Protein AF-0000000068148950 (afdb_homodimer)

Structure (mmCIF, N/CA/C/O backbone):
data_AF-0000000068148950-model_v1
#
loop_
_entity.id
_entity.type
_entity.pdbx_description
1 polymer 'ABM domain-containing protein'
#
loop_
_atom_site.group_PDB
_atom_site.id
_atom_site.type_symbol
_atom_site.label_atom_id
_atom_site.label_alt_id
_atom_site.label_comp_id
_atom_site.label_asym_id
_atom_site.label_entity_id
_atom_site.label_seq_id
_atom_site.pdbx_PDB_ins_code
_atom_site.Cartn_x
_atom_site.Cartn_y
_atom_site.Cartn_z
_atom_site.occupancy
_atom_site.B_iso_or_equiv
_atom_site.auth_seq_id
_atom_site.auth_comp_id
_atom_site.auth_asym_id
_atom_site.auth_atom_id
_atom_site.pdbx_PDB_model_num
ATOM 1 N N . MET A 1 1 ? 9.992 -0.144 14.289 1 95.62 1 MET A N 1
ATOM 2 C CA . MET A 1 1 ? 9.383 0.237 13.023 1 95.62 1 MET A CA 1
ATOM 3 C C . MET A 1 1 ? 7.879 -0.009 13.039 1 95.62 1 MET A C 1
ATOM 5 O O . MET A 1 1 ? 7.422 -1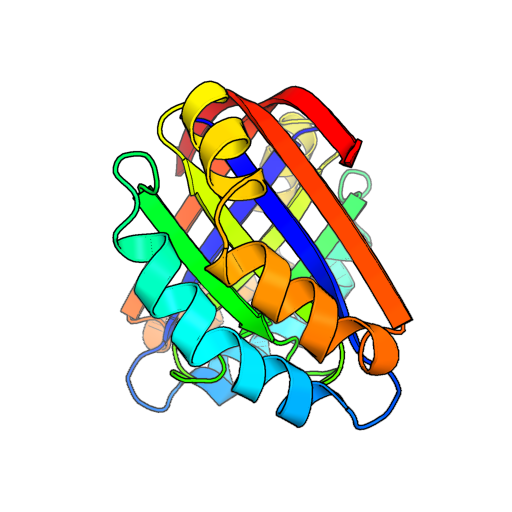.033 13.547 1 95.62 1 MET A O 1
ATOM 9 N N . VAL A 1 2 ? 7.141 0.91 12.656 1 98.62 2 VAL A N 1
ATOM 10 C CA . VAL A 1 2 ? 5.684 0.863 12.602 1 98.62 2 VAL A CA 1
ATOM 11 C C . VAL A 1 2 ? 5.211 1.242 11.195 1 98.62 2 VAL A C 1
ATOM 13 O O . VAL A 1 2 ? 5.816 2.09 10.539 1 98.62 2 VAL A O 1
ATOM 16 N N . TYR A 1 3 ? 4.191 0.604 10.75 1 98.88 3 TYR A N 1
ATOM 17 C CA . TYR A 1 3 ? 3.635 0.909 9.438 1 98.88 3 TYR A CA 1
ATOM 18 C C . TYR A 1 3 ? 2.32 1.667 9.57 1 98.88 3 TYR A C 1
ATOM 20 O O . TYR A 1 3 ? 1.565 1.456 10.523 1 98.88 3 TYR A O 1
ATOM 28 N N . ILE A 1 4 ? 2.061 2.535 8.633 1 98.94 4 ILE A N 1
ATOM 29 C CA . ILE A 1 4 ? 0.716 3.053 8.398 1 98.94 4 ILE A CA 1
ATOM 30 C C . ILE A 1 4 ? 0.247 2.67 7 1 98.94 4 ILE A C 1
ATOM 32 O O . ILE A 1 4 ? 0.979 2.846 6.023 1 98.94 4 ILE A O 1
ATOM 36 N N . ILE A 1 5 ? -0.84 2.125 6.934 1 98.94 5 ILE A N 1
ATOM 37 C CA . ILE A 1 5 ? -1.601 2.008 5.695 1 98.94 5 ILE A CA 1
ATOM 38 C C . ILE A 1 5 ? -2.85 2.883 5.773 1 98.94 5 ILE A C 1
ATOM 40 O O . ILE A 1 5 ? -3.748 2.625 6.578 1 98.94 5 ILE A O 1
ATOM 44 N N . ALA A 1 6 ? -2.92 3.934 4.98 1 98.88 6 ALA A N 1
ATOM 45 C CA . ALA A 1 6 ? -4.047 4.863 4.965 1 98.88 6 ALA A CA 1
ATOM 46 C C . ALA A 1 6 ? -4.797 4.797 3.637 1 98.88 6 ALA A C 1
ATOM 48 O O . ALA A 1 6 ? -4.25 5.16 2.592 1 98.88 6 ALA A O 1
ATOM 49 N N . TYR A 1 7 ? -5.945 4.309 3.729 1 98.81 7 TYR A N 1
ATOM 50 C CA . TYR A 1 7 ? -6.82 4.23 2.566 1 98.81 7 TYR A CA 1
ATOM 51 C C . TYR A 1 7 ? -7.652 5.5 2.422 1 98.81 7 TYR A C 1
ATOM 53 O O . TYR A 1 7 ? -8.305 5.934 3.373 1 98.81 7 TYR A O 1
ATOM 61 N N . LEU A 1 8 ? -7.594 6.062 1.227 1 98.81 8 LEU A N 1
ATOM 62 C CA . LEU A 1 8 ? -8.391 7.246 0.912 1 98.81 8 LEU A CA 1
ATOM 63 C C . LEU A 1 8 ? -9.297 6.984 -0.287 1 98.81 8 LEU A C 1
ATOM 65 O O . LEU A 1 8 ? -8.852 6.434 -1.297 1 98.81 8 LEU A O 1
ATOM 69 N N . THR A 1 9 ? -10.539 7.32 -0.137 1 98.88 9 THR A N 1
ATOM 70 C CA . THR A 1 9 ? -11.469 7.336 -1.265 1 98.88 9 THR A CA 1
ATOM 71 C C . THR A 1 9 ? -11.945 8.758 -1.55 1 98.88 9 THR A C 1
ATOM 73 O O . THR A 1 9 ? -12.57 9.391 -0.696 1 98.88 9 THR A O 1
ATOM 76 N N . ALA A 1 10 ? -11.602 9.234 -2.715 1 98.88 10 ALA A N 1
ATOM 77 C CA . ALA A 1 10 ? -12.094 10.539 -3.15 1 98.88 10 ALA A CA 1
ATOM 78 C C . ALA A 1 10 ? -13.539 10.453 -3.625 1 98.88 10 ALA A C 1
ATOM 80 O O . ALA A 1 10 ? -14.008 9.375 -4.008 1 98.88 10 ALA A O 1
ATOM 81 N N . HIS 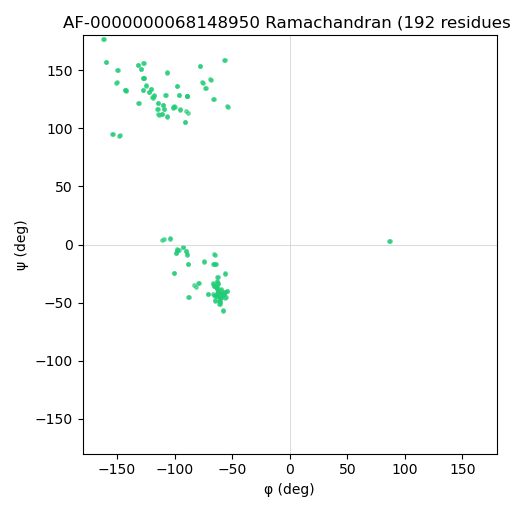A 1 11 ? -14.227 11.562 -3.518 1 98.88 11 HIS A N 1
ATOM 82 C CA . HIS A 1 11 ? -15.492 11.648 -4.234 1 98.88 11 HIS A CA 1
ATOM 83 C C . HIS A 1 11 ? -15.297 11.383 -5.727 1 98.88 11 HIS A C 1
ATOM 85 O O . HIS A 1 11 ? -14.195 11.547 -6.25 1 98.88 11 HIS A O 1
ATOM 91 N N . ALA A 1 12 ? -16.391 11.008 -6.328 1 98.5 12 ALA A N 1
ATOM 92 C CA . ALA A 1 12 ? -16.344 10.648 -7.742 1 98.5 12 ALA A CA 1
ATOM 93 C C . ALA A 1 12 ? -15.711 11.766 -8.57 1 98.5 12 ALA A C 1
ATOM 95 O O . ALA A 1 12 ? -16.156 12.914 -8.508 1 98.5 12 ALA A O 1
ATOM 96 N N . GLY A 1 13 ? -14.594 11.422 -9.203 1 98.44 13 GLY A N 1
ATOM 97 C CA . GLY A 1 13 ? -13.961 12.359 -10.125 1 98.44 13 GLY A CA 1
ATOM 98 C C . GLY A 1 13 ? -13 13.305 -9.438 1 98.44 13 GLY A C 1
ATOM 99 O O . GLY A 1 13 ? -12.391 14.156 -10.086 1 98.44 13 GLY A O 1
ATOM 100 N N . LYS A 1 14 ? -12.805 13.141 -8.133 1 98.69 14 LYS A N 1
ATOM 101 C CA . LYS A 1 14 ? -12 14.109 -7.387 1 98.69 14 LYS A CA 1
ATOM 102 C C . LYS A 1 14 ? -10.617 13.547 -7.082 1 98.69 14 LYS A C 1
ATOM 104 O O . LYS A 1 14 ? -9.82 14.188 -6.387 1 98.69 14 LYS A O 1
ATOM 109 N N . GLY A 1 15 ? -10.297 12.406 -7.594 1 98.56 15 GLY A N 1
ATOM 110 C CA . GLY A 1 15 ? -9.023 11.758 -7.32 1 98.56 15 GLY A CA 1
ATOM 111 C C . GLY A 1 15 ? -7.824 12.617 -7.664 1 98.56 15 GLY A C 1
ATOM 112 O O . GLY A 1 15 ? -6.879 12.719 -6.883 1 98.56 15 GLY A O 1
ATOM 113 N N . ASP A 1 16 ? -7.855 13.242 -8.844 1 98.56 16 ASP A N 1
ATOM 114 C CA . ASP A 1 16 ? -6.742 14.078 -9.297 1 98.56 16 ASP A CA 1
ATOM 115 C C . ASP A 1 16 ? -6.504 15.242 -8.336 1 98.56 16 ASP A C 1
ATOM 117 O O . ASP A 1 16 ? -5.359 15.594 -8.055 1 98.56 16 ASP A O 1
ATOM 121 N N . GLU A 1 17 ? -7.535 15.844 -7.906 1 98.62 17 GLU A N 1
ATOM 122 C CA . GLU A 1 17 ? -7.406 16.953 -6.977 1 98.62 17 GLU A CA 1
ATOM 123 C C . GLU A 1 17 ? -6.773 16.516 -5.66 1 98.62 17 GLU A C 1
ATOM 125 O O . GLU A 1 17 ? -5.949 17.219 -5.09 1 98.62 17 GLU A O 1
ATOM 130 N N . VAL A 1 18 ? -7.195 15.328 -5.172 1 98.81 18 VAL A N 1
ATOM 131 C CA . VAL A 1 18 ? -6.602 14.805 -3.943 1 98.81 18 VAL A CA 1
ATOM 132 C C . VAL A 1 18 ? -5.105 14.586 -4.145 1 98.81 18 VAL A C 1
ATOM 134 O O . VAL A 1 18 ? -4.289 15.039 -3.338 1 98.81 18 VAL A O 1
ATOM 137 N N . VAL A 1 19 ? -4.758 13.93 -5.246 1 98.69 19 VAL A N 1
ATOM 138 C CA . VAL A 1 19 ? -3.359 13.633 -5.531 1 98.69 19 VAL A CA 1
ATOM 139 C C . VAL A 1 19 ? -2.547 14.93 -5.551 1 98.69 19 VAL A C 1
ATOM 141 O O . VAL A 1 19 ? -1.45 14.984 -4.992 1 98.69 19 VAL A O 1
ATOM 144 N N . ALA A 1 20 ? -3.094 15.953 -6.129 1 98.38 20 ALA A N 1
ATOM 145 C CA . ALA A 1 20 ? -2.389 17.234 -6.234 1 98.38 20 ALA A CA 1
ATOM 146 C C . ALA A 1 20 ? -2.098 17.812 -4.855 1 98.38 20 ALA A C 1
ATOM 148 O O . ALA A 1 20 ? -1.061 18.438 -4.648 1 98.38 20 ALA A O 1
ATOM 149 N N . LEU A 1 21 ? -2.963 17.562 -3.949 1 98.5 21 LEU A N 1
ATOM 150 C CA . LEU A 1 21 ? -2.832 18.109 -2.602 1 98.5 21 LEU A CA 1
ATOM 151 C C . LEU A 1 21 ? -1.749 17.375 -1.822 1 98.5 21 LEU A C 1
ATOM 153 O O . LEU A 1 21 ? -1.295 17.844 -0.78 1 98.5 21 LEU A O 1
ATOM 157 N N . THR A 1 22 ? -1.295 16.203 -2.291 1 98.5 22 THR A N 1
ATOM 158 C CA . THR A 1 22 ? -0.418 15.375 -1.475 1 98.5 22 THR A CA 1
ATOM 159 C C . THR A 1 22 ? 1.044 15.75 -1.695 1 98.5 22 THR A C 1
ATOM 161 O O . THR A 1 22 ? 1.912 15.383 -0.9 1 98.5 22 THR A O 1
ATOM 164 N N . THR A 1 23 ? 1.332 16.484 -2.789 1 97.38 23 THR A N 1
ATOM 165 C CA . THR A 1 23 ? 2.717 16.797 -3.125 1 97.38 23 THR A CA 1
ATOM 166 C C . THR A 1 23 ? 3.398 17.531 -1.979 1 97.38 23 THR A C 1
ATOM 168 O O . THR A 1 23 ? 4.402 17.062 -1.44 1 97.38 23 THR A O 1
ATOM 171 N N . PRO A 1 24 ? 2.852 18.734 -1.494 1 98 24 PRO A N 1
ATOM 172 C CA . PRO A 1 24 ? 3.498 19.406 -0.367 1 98 24 PRO A CA 1
ATOM 173 C C . PRO A 1 24 ? 3.477 18.578 0.913 1 98 24 PRO A C 1
ATOM 175 O O . PRO A 1 24 ? 4.395 18.672 1.73 1 98 24 PRO A O 1
ATOM 178 N N . LEU A 1 25 ? 2.455 17.75 1.128 1 98.75 25 LEU A N 1
ATOM 179 C CA . LEU A 1 25 ? 2.359 16.875 2.281 1 98.75 25 LEU A CA 1
ATOM 180 C C . LEU A 1 25 ? 3.518 15.883 2.305 1 98.75 25 LEU A C 1
ATOM 182 O O . LEU A 1 25 ? 4.203 15.742 3.32 1 98.75 25 LEU A O 1
ATOM 186 N N . ILE A 1 26 ? 3.699 15.203 1.149 1 98.75 26 ILE A N 1
ATOM 187 C CA . ILE A 1 26 ? 4.723 14.172 1.043 1 98.75 26 ILE A CA 1
ATOM 188 C C . ILE A 1 26 ? 6.102 14.789 1.256 1 98.75 26 ILE A C 1
ATOM 190 O O . ILE A 1 26 ? 6.914 14.258 2.02 1 98.75 26 ILE A O 1
ATOM 194 N N . GLU A 1 27 ? 6.348 15.945 0.626 1 98.44 27 GLU A N 1
ATOM 195 C CA . GLU A 1 27 ? 7.633 16.625 0.75 1 98.44 27 GLU A CA 1
ATOM 196 C C . GLU A 1 27 ? 7.922 17 2.201 1 98.44 27 GLU A C 1
ATOM 198 O O . GLU A 1 27 ? 9.031 16.781 2.695 1 98.44 27 GLU A O 1
ATOM 203 N N . ALA A 1 28 ? 6.988 17.531 2.885 1 98.81 28 ALA A N 1
ATOM 204 C CA . ALA A 1 28 ? 7.164 17.969 4.27 1 98.81 28 ALA A CA 1
ATOM 205 C C . ALA A 1 28 ? 7.289 16.766 5.199 1 98.81 28 ALA A C 1
ATOM 207 O O . ALA A 1 28 ? 8.109 16.75 6.117 1 98.81 28 ALA A O 1
ATOM 208 N N . THR A 1 29 ? 6.434 15.703 4.996 1 98.88 29 THR A N 1
ATOM 209 C CA . THR A 1 29 ? 6.406 14.523 5.859 1 98.88 29 THR A CA 1
ATOM 210 C C . THR A 1 29 ? 7.738 13.781 5.801 1 98.88 29 THR A C 1
ATOM 212 O O . THR A 1 29 ? 8.234 13.305 6.824 1 98.88 29 THR A O 1
ATOM 215 N N . LEU A 1 30 ? 8.344 13.719 4.645 1 98.62 30 LEU A N 1
ATOM 216 C CA . LEU A 1 30 ? 9.609 13 4.465 1 98.62 30 LEU A CA 1
ATOM 217 C C . LEU A 1 30 ? 10.734 13.68 5.238 1 98.62 30 LEU A C 1
ATOM 219 O O . LEU A 1 30 ? 11.789 13.086 5.457 1 98.62 30 LEU A O 1
ATOM 223 N N . LYS A 1 31 ? 10.516 14.93 5.641 1 98.56 31 LYS A N 1
ATOM 224 C CA . LYS A 1 31 ? 11.516 15.672 6.402 1 98.56 31 LYS A CA 1
ATOM 225 C C . LYS A 1 31 ? 11.336 15.461 7.902 1 98.56 31 LYS A C 1
ATOM 227 O O . LYS A 1 31 ? 12.172 15.891 8.703 1 98.56 31 LYS A O 1
ATOM 232 N N . GLU A 1 32 ? 10.305 14.789 8.266 1 98.62 32 GLU A N 1
ATOM 233 C CA . GLU A 1 32 ? 10.062 14.516 9.68 1 98.62 32 GLU A CA 1
ATOM 234 C C . GLU A 1 32 ? 11.039 13.469 10.219 1 98.62 32 GLU A C 1
ATOM 236 O O . GLU A 1 32 ? 11.32 12.477 9.547 1 98.62 32 GLU A O 1
ATOM 241 N N . ALA A 1 33 ? 11.68 13.594 11.375 1 95.25 33 ALA A N 1
ATOM 242 C CA . ALA A 1 33 ? 12.75 12.789 11.945 1 95.25 33 ALA A CA 1
ATOM 243 C C . ALA A 1 33 ? 12.344 11.32 12.039 1 95.25 33 ALA A C 1
ATOM 245 O O . ALA A 1 33 ? 13.164 10.43 11.82 1 95.25 33 ALA A O 1
ATOM 246 N N . GLY A 1 34 ? 11.102 10.945 12.125 1 98.12 34 GLY A N 1
ATOM 247 C CA . GLY A 1 34 ? 10.672 9.57 12.336 1 98.12 34 GLY A CA 1
ATOM 248 C C . GLY A 1 34 ? 10.023 8.953 11.109 1 98.12 34 GLY A C 1
ATOM 249 O O . GLY A 1 34 ? 9.656 7.781 11.125 1 98.12 34 GLY A O 1
ATOM 250 N N . CYS A 1 35 ? 10.031 9.68 10.031 1 98.81 35 CYS A N 1
ATOM 251 C CA . CYS A 1 35 ? 9.453 9.148 8.805 1 98.81 35 CYS A CA 1
ATOM 252 C C . CYS A 1 35 ? 10.5 8.398 7.988 1 98.81 35 CYS A C 1
ATOM 254 O O . CYS A 1 35 ? 11.477 8.992 7.527 1 98.81 35 CYS A O 1
ATOM 256 N N . VAL A 1 36 ? 10.359 7.148 7.828 1 98.62 36 VAL A N 1
ATOM 257 C CA . VAL A 1 36 ? 11.281 6.32 7.059 1 98.62 36 VAL A CA 1
ATOM 258 C C . VAL A 1 36 ? 10.859 6.297 5.59 1 98.62 36 VAL A C 1
ATOM 260 O O . VAL A 1 36 ? 11.695 6.41 4.695 1 98.62 36 VAL A O 1
ATOM 263 N N . SER A 1 37 ? 9.594 6.117 5.324 1 98.62 37 SER A N 1
ATOM 264 C CA . SER A 1 37 ? 9.016 6.172 3.986 1 98.62 37 SER A CA 1
ATOM 265 C C . SER A 1 37 ? 7.57 6.664 4.031 1 98.62 37 SER A C 1
ATOM 267 O O . SER A 1 37 ? 6.875 6.465 5.027 1 98.62 37 SER A O 1
ATOM 269 N N . TYR A 1 38 ? 7.145 7.305 3.012 1 98.88 38 TYR A N 1
ATOM 270 C CA . TYR A 1 38 ? 5.836 7.938 2.863 1 98.88 38 TYR A CA 1
ATOM 271 C C . TYR A 1 38 ? 5.434 8.023 1.396 1 98.88 38 TYR A C 1
ATOM 273 O O . TYR A 1 38 ? 5.797 8.977 0.701 1 98.88 38 TYR A O 1
ATOM 281 N N . GLU A 1 39 ? 4.66 7.043 0.953 1 98.62 39 GLU A N 1
ATOM 282 C CA . GLU A 1 39 ? 4.418 6.918 -0.48 1 98.62 39 GLU A CA 1
ATOM 283 C C . GLU A 1 39 ? 2.924 6.844 -0.781 1 98.62 39 GLU A C 1
ATOM 285 O O . GLU A 1 39 ? 2.182 6.137 -0.097 1 98.62 39 GLU A O 1
ATOM 290 N N . LEU A 1 40 ? 2.518 7.629 -1.767 1 98.88 40 LEU A N 1
ATOM 291 C CA . LEU A 1 40 ? 1.144 7.594 -2.254 1 98.88 40 LEU A CA 1
ATOM 292 C C . LEU A 1 40 ? 1.031 6.723 -3.5 1 98.88 40 LEU A C 1
ATOM 294 O O . LEU A 1 40 ? 1.877 6.797 -4.395 1 98.88 40 LEU A O 1
ATOM 298 N N . TYR A 1 41 ? -0.02 5.902 -3.521 1 98.88 41 TYR A N 1
ATOM 299 C CA . TYR A 1 41 ? -0.361 5.098 -4.688 1 98.88 41 TYR A CA 1
ATOM 300 C C . TYR A 1 41 ? -1.841 5.23 -5.027 1 98.88 41 TYR A C 1
ATOM 302 O O . TYR A 1 41 ? -2.646 5.621 -4.18 1 98.88 41 TYR A O 1
ATOM 310 N N . ARG A 1 42 ? -2.109 5.004 -6.309 1 98.81 42 ARG A N 1
ATOM 311 C CA . ARG A 1 42 ? -3.463 5.105 -6.844 1 98.81 42 ARG A CA 1
ATOM 312 C C . ARG A 1 42 ? -3.875 3.812 -7.539 1 98.81 42 ARG A C 1
ATOM 314 O O . ARG A 1 42 ? -3.082 3.213 -8.266 1 98.81 42 ARG A O 1
ATOM 321 N N . LYS A 1 43 ? -5.164 3.381 -7.266 1 98.62 43 LYS A N 1
ATOM 322 C CA . LYS A 1 43 ? -5.668 2.174 -7.914 1 98.62 43 LYS A CA 1
ATOM 323 C C . LYS A 1 43 ? -5.824 2.381 -9.414 1 98.62 43 LYS A C 1
ATOM 325 O O . LYS A 1 43 ? -6.484 3.324 -9.852 1 98.62 43 LYS A O 1
ATOM 330 N N . PRO A 1 44 ? -5.211 1.526 -10.242 1 97.44 44 PRO A N 1
ATOM 331 C CA . PRO A 1 44 ? -5.266 1.744 -11.688 1 97.44 44 PRO A CA 1
ATOM 332 C C . PRO A 1 44 ? -6.688 1.668 -12.242 1 97.44 44 PRO A C 1
ATOM 334 O O . PRO A 1 44 ? -7.016 2.369 -13.203 1 97.44 44 PRO A O 1
ATOM 337 N N . THR A 1 45 ? -7.527 0.916 -11.594 1 96.06 45 THR A N 1
ATOM 338 C CA . THR A 1 45 ? -8.859 0.671 -12.133 1 96.06 45 THR A CA 1
ATOM 339 C C . THR A 1 45 ? -9.883 1.609 -11.492 1 96.06 45 THR A C 1
ATOM 341 O O . THR A 1 45 ? -11.062 1.592 -11.859 1 96.06 45 THR A O 1
ATOM 344 N N . ASP A 1 46 ? -9.492 2.361 -10.562 1 97.94 46 ASP A N 1
ATOM 345 C CA . ASP A 1 46 ? -10.352 3.311 -9.852 1 97.94 46 ASP A CA 1
ATOM 346 C C . ASP A 1 46 ? -9.555 4.539 -9.414 1 97.94 46 ASP A C 1
ATOM 348 O O . ASP A 1 46 ? -9.008 4.566 -8.305 1 97.94 46 ASP A O 1
ATOM 352 N N . PRO A 1 47 ? -9.555 5.551 -10.195 1 96.88 47 PRO A N 1
ATOM 353 C CA . PRO A 1 47 ? -8.688 6.707 -9.953 1 96.88 47 PRO A CA 1
ATOM 354 C C . PRO A 1 47 ? -9.047 7.453 -8.672 1 96.88 47 PRO A C 1
ATOM 356 O O . PRO A 1 47 ? -8.305 8.336 -8.242 1 96.88 47 PRO A O 1
ATOM 359 N N . ASP A 1 48 ? -10.188 7.105 -8.047 1 98.75 48 ASP A N 1
ATOM 360 C CA . ASP A 1 48 ? -10.602 7.801 -6.832 1 98.75 48 ASP A CA 1
ATOM 361 C C . ASP A 1 48 ? -10.172 7.031 -5.582 1 98.75 48 ASP A C 1
ATOM 363 O O . ASP A 1 48 ? -10.383 7.492 -4.461 1 98.75 48 ASP A O 1
ATOM 367 N N . ALA A 1 49 ? -9.609 5.855 -5.742 1 98.88 49 ALA A N 1
ATOM 368 C CA . ALA A 1 49 ? -9.102 5.035 -4.641 1 98.88 49 ALA A CA 1
ATOM 369 C C . ALA A 1 49 ? -7.586 5.176 -4.508 1 98.88 49 ALA A C 1
ATOM 371 O O . ALA A 1 49 ? -6.844 4.883 -5.449 1 98.88 49 ALA A O 1
ATOM 372 N N . LEU A 1 50 ? -7.141 5.672 -3.344 1 98.94 50 LEU A N 1
ATOM 373 C CA . LEU A 1 50 ? -5.742 5.969 -3.053 1 98.94 50 LEU A CA 1
ATOM 374 C C . LEU A 1 50 ? -5.297 5.277 -1.768 1 98.94 50 LEU A C 1
ATOM 376 O O . LEU A 1 50 ? -6.125 4.941 -0.919 1 98.94 50 LEU A O 1
ATOM 380 N N . VAL A 1 51 ? -4.008 5.055 -1.647 1 98.94 51 VAL A N 1
ATOM 381 C CA . VAL A 1 51 ? -3.469 4.523 -0.4 1 98.94 51 VAL A CA 1
ATOM 382 C C . VAL A 1 51 ? -2.107 5.152 -0.112 1 98.94 51 VAL A C 1
ATOM 384 O O . VAL A 1 51 ? -1.299 5.344 -1.023 1 98.94 51 VAL A O 1
ATOM 387 N N . PHE A 1 52 ? -1.923 5.59 1.074 1 98.94 52 PHE A N 1
ATOM 388 C CA . PHE A 1 52 ? -0.581 5.84 1.585 1 98.94 52 PHE A CA 1
ATOM 389 C C . PHE A 1 52 ? -0.008 4.594 2.244 1 98.94 52 PHE A C 1
ATOM 391 O O . PHE A 1 52 ? -0.677 3.951 3.057 1 98.94 52 PHE A O 1
ATOM 398 N N . VAL A 1 53 ? 1.163 4.227 1.838 1 98.94 53 VAL A N 1
ATOM 399 C CA . VAL A 1 53 ? 1.973 3.232 2.531 1 98.94 53 VAL A CA 1
ATOM 400 C C . VAL A 1 53 ? 3.164 3.91 3.201 1 98.94 53 VAL A C 1
ATOM 402 O O . VAL A 1 53 ? 4.004 4.512 2.529 1 98.94 53 VAL A O 1
ATOM 405 N N . GLU A 1 54 ? 3.152 3.809 4.52 1 98.88 54 GLU A N 1
ATOM 406 C CA . GLU A 1 54 ? 4.133 4.57 5.289 1 98.88 54 GLU A CA 1
ATOM 407 C C . GLU A 1 54 ? 4.902 3.668 6.25 1 98.88 54 GLU A C 1
ATOM 409 O O . GLU A 1 54 ? 4.34 2.727 6.812 1 98.88 54 GLU A O 1
ATOM 414 N N . THR A 1 55 ? 6.141 3.949 6.406 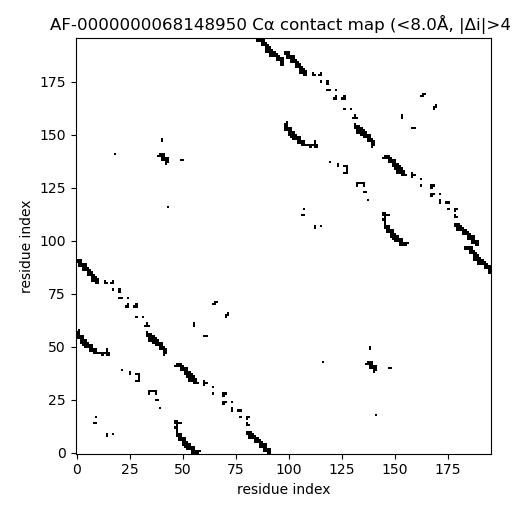1 98.81 55 THR A N 1
ATOM 415 C CA . THR A 1 55 ? 6.969 3.332 7.438 1 98.81 55 THR A CA 1
ATOM 416 C C . THR A 1 55 ? 7.539 4.391 8.375 1 98.81 55 THR A C 1
ATOM 418 O O . THR A 1 55 ? 8.016 5.434 7.93 1 98.81 55 THR A O 1
ATOM 421 N N . TRP A 1 56 ? 7.434 4.086 9.672 1 98.81 56 TRP A N 1
ATOM 422 C CA . TRP A 1 56 ? 7.824 5.02 10.727 1 98.81 56 TRP A CA 1
ATOM 423 C C . TRP A 1 56 ? 8.758 4.348 11.727 1 98.81 56 TRP A C 1
ATOM 425 O O . TRP A 1 56 ? 8.648 3.143 11.977 1 98.81 56 TRP A O 1
ATOM 435 N N . LYS A 1 57 ? 9.578 5.188 12.289 1 98.56 57 LYS A N 1
ATOM 436 C CA . LYS A 1 57 ? 10.555 4.695 13.258 1 98.56 57 LYS A CA 1
ATOM 437 C C . LYS A 1 57 ? 9.867 4.051 14.453 1 98.56 57 LYS A C 1
ATOM 439 O O . LYS A 1 57 ? 10.32 3.027 14.969 1 98.56 57 LYS A O 1
ATOM 444 N N . ASP A 1 58 ? 8.883 4.703 14.984 1 98.06 58 ASP A N 1
ATOM 445 C CA . ASP A 1 58 ? 8.125 4.203 16.125 1 98.06 58 ASP A CA 1
ATOM 446 C C . ASP A 1 58 ? 6.789 4.93 16.266 1 98.06 58 ASP A C 1
ATOM 448 O O . ASP A 1 58 ? 6.469 5.809 15.469 1 98.06 58 ASP A O 1
ATOM 452 N N . ARG A 1 59 ? 5.988 4.52 17.219 1 97.56 59 ARG A N 1
ATOM 453 C CA . ARG A 1 59 ? 4.656 5.082 17.422 1 97.56 59 ARG A CA 1
ATOM 454 C C . ARG A 1 59 ? 4.742 6.555 17.812 1 97.56 59 ARG A C 1
ATOM 456 O O . ARG A 1 59 ? 3.877 7.352 17.438 1 97.56 59 ARG A O 1
ATOM 463 N N . ALA A 1 60 ? 5.75 6.922 18.594 1 98.44 60 ALA A N 1
ATOM 464 C CA . ALA A 1 60 ? 5.922 8.32 18.984 1 98.44 60 ALA A CA 1
ATOM 465 C C . ALA A 1 60 ? 6.102 9.211 17.766 1 98.44 60 ALA A C 1
ATOM 467 O O . ALA A 1 60 ? 5.586 10.336 17.719 1 98.44 60 ALA A O 1
ATOM 468 N N . ALA A 1 61 ? 6.816 8.75 16.766 1 98.62 61 ALA A N 1
ATOM 469 C CA . ALA A 1 61 ? 6.996 9.492 15.523 1 98.62 61 ALA A CA 1
ATOM 470 C C . ALA A 1 61 ? 5.664 9.711 14.812 1 98.62 61 ALA A C 1
ATOM 472 O O . ALA A 1 61 ? 5.422 10.773 14.234 1 98.62 61 ALA A O 1
ATOM 473 N N . ILE A 1 62 ? 4.828 8.719 14.82 1 98.56 62 ILE A N 1
ATOM 474 C CA . ILE A 1 62 ? 3.508 8.82 14.211 1 98.56 62 ILE A CA 1
ATOM 475 C C . ILE A 1 62 ? 2.67 9.859 14.953 1 98.56 62 ILE A C 1
ATOM 477 O O . ILE A 1 62 ? 1.994 10.68 14.328 1 98.56 62 ILE A O 1
ATOM 481 N N . ASP A 1 63 ? 2.73 9.789 16.312 1 98.25 63 ASP A N 1
ATOM 482 C CA . ASP A 1 63 ? 2.004 10.781 17.094 1 98.25 63 ASP A CA 1
ATOM 483 C C . ASP A 1 63 ? 2.463 12.195 16.75 1 98.25 63 ASP A C 1
ATOM 485 O O . ASP A 1 63 ? 1.641 13.109 16.609 1 98.25 63 ASP A O 1
ATOM 489 N N . ALA A 1 64 ? 3.734 12.406 16.609 1 98.56 64 ALA A N 1
ATOM 490 C CA . ALA A 1 64 ? 4.277 13.703 16.203 1 98.56 64 ALA A CA 1
ATOM 491 C C . ALA A 1 64 ? 3.777 14.094 14.812 1 98.56 64 ALA A C 1
ATOM 493 O O . ALA A 1 64 ? 3.416 15.25 14.578 1 98.56 64 ALA A O 1
ATOM 494 N N . HIS A 1 65 ? 3.75 13.125 13.875 1 98.69 65 HIS A N 1
ATOM 495 C CA . HIS A 1 65 ? 3.262 13.352 12.523 1 98.69 65 HIS A CA 1
ATOM 496 C C . HIS A 1 65 ? 1.819 13.852 12.531 1 98.69 65 HIS A C 1
ATOM 498 O O . HIS A 1 65 ? 1.476 14.789 11.805 1 98.69 65 HIS A O 1
ATOM 504 N N . PHE A 1 66 ? 0.985 13.234 13.375 1 98.19 66 PHE A N 1
ATOM 505 C CA . PHE A 1 66 ? -0.432 13.578 13.438 1 98.19 66 PHE A CA 1
ATOM 506 C C . PHE A 1 66 ? -0.625 15.008 13.914 1 98.19 66 PHE A C 1
ATOM 508 O O . PHE A 1 66 ? -1.679 15.609 13.695 1 98.19 66 PHE A O 1
ATOM 515 N N . ALA A 1 67 ? 0.415 15.578 14.516 1 98.12 67 ALA A N 1
ATOM 516 C CA . ALA A 1 67 ? 0.318 16.922 15.062 1 98.12 67 ALA A CA 1
ATOM 517 C C . ALA A 1 67 ? 0.908 17.953 14.102 1 98.12 67 ALA A C 1
ATOM 519 O O . ALA A 1 67 ? 0.793 19.156 14.328 1 98.12 67 ALA A O 1
ATOM 520 N N . GLU A 1 68 ? 1.512 17.547 13.078 1 98.62 68 GLU A N 1
ATOM 521 C CA . GLU A 1 68 ? 2.236 18.438 12.18 1 98.62 68 GLU A CA 1
ATOM 522 C C . GLU A 1 68 ? 1.277 19.359 11.414 1 98.62 68 GLU A C 1
ATOM 524 O O . GLU A 1 68 ? 0.216 18.906 10.969 1 98.62 68 GLU A O 1
ATOM 529 N N . PRO A 1 69 ? 1.609 20.641 11.172 1 98.5 69 PRO A N 1
ATOM 530 C CA . PRO A 1 69 ? 0.752 21.578 10.453 1 98.5 69 PRO A CA 1
ATOM 531 C C . PRO A 1 69 ? 0.496 21.156 9.008 1 98.5 69 PRO A C 1
ATOM 533 O O . PRO A 1 69 ? -0.586 21.406 8.469 1 98.5 69 PRO A O 1
ATOM 536 N N . HIS A 1 70 ? 1.448 20.594 8.359 1 98.69 70 HIS A N 1
ATOM 537 C CA . HIS A 1 70 ? 1.256 20.203 6.969 1 98.69 70 HIS A CA 1
ATOM 538 C C . HIS A 1 70 ? 0.211 19.094 6.844 1 98.69 70 HIS A C 1
ATOM 540 O O . HIS A 1 70 ? -0.535 19.047 5.863 1 98.69 70 HIS A O 1
ATOM 546 N N . LEU A 1 71 ? 0.163 18.141 7.836 1 98.69 71 LEU A N 1
ATOM 547 C CA . LEU A 1 71 ? -0.889 17.125 7.816 1 98.69 71 LEU A CA 1
ATOM 548 C C . LEU A 1 71 ? -2.258 17.766 8.039 1 98.69 71 LEU A C 1
ATOM 550 O O . LEU A 1 71 ? -3.219 17.438 7.336 1 98.69 71 LEU A O 1
ATOM 554 N N . LYS A 1 72 ? -2.338 18.672 8.969 1 98.25 72 LYS A N 1
ATOM 555 C CA . LYS A 1 72 ? -3.59 19.375 9.227 1 98.25 72 LYS A CA 1
ATOM 556 C C . LYS A 1 72 ? -4.043 20.156 7.996 1 98.25 72 LYS A C 1
ATOM 558 O O . LYS A 1 72 ? -5.238 20.203 7.684 1 98.25 72 LYS A O 1
ATOM 563 N N . ALA A 1 73 ? -3.127 20.812 7.355 1 98.44 73 ALA A N 1
ATOM 564 C CA . ALA A 1 73 ? -3.439 21.547 6.133 1 98.44 73 ALA A CA 1
ATOM 565 C C . ALA A 1 73 ? -4.012 20.625 5.066 1 98.44 73 ALA A C 1
ATOM 567 O O . ALA A 1 73 ? -4.996 20.969 4.402 1 98.44 73 ALA A O 1
ATOM 568 N N . PHE A 1 74 ? -3.424 19.469 4.859 1 98.81 74 PHE A N 1
ATOM 569 C CA . PHE A 1 74 ? -3.926 18.484 3.912 1 98.81 74 PHE A CA 1
ATOM 570 C C . PHE A 1 74 ? -5.332 18.031 4.293 1 98.81 74 PHE A C 1
ATOM 572 O O . PHE A 1 74 ? -6.227 18 3.445 1 98.81 74 PHE A O 1
ATOM 579 N N . GLN A 1 75 ? -5.473 17.672 5.562 1 98.38 75 GLN A N 1
ATOM 580 C CA . GLN A 1 75 ? -6.77 17.188 6.031 1 98.38 75 GLN A CA 1
ATOM 581 C C . GLN A 1 75 ? -7.859 18.234 5.781 1 98.38 75 GLN A C 1
ATOM 583 O O . GLN A 1 75 ? -8.953 17.891 5.328 1 98.38 75 GLN A O 1
ATOM 588 N N . THR A 1 76 ? -7.539 19.469 6.047 1 98.5 76 THR A N 1
ATOM 589 C CA . THR A 1 76 ? -8.484 20.562 5.82 1 98.5 76 THR A CA 1
ATOM 590 C C . THR A 1 76 ? -8.797 20.703 4.336 1 98.5 76 THR A C 1
ATOM 592 O O . THR A 1 76 ? -9.969 20.75 3.943 1 98.5 76 THR A O 1
ATOM 595 N N . ALA A 1 77 ? -7.809 20.734 3.5 1 98.56 77 ALA A N 1
ATOM 596 C CA . ALA A 1 77 ? -7.965 20.953 2.062 1 98.56 77 ALA A CA 1
ATOM 597 C C . ALA A 1 77 ? -8.695 19.781 1.417 1 98.56 77 ALA A C 1
ATOM 599 O O . ALA A 1 77 ? -9.453 19.953 0.455 1 98.56 77 ALA A O 1
ATOM 600 N N . ALA A 1 78 ? -8.461 18.578 1.954 1 98.56 78 ALA A N 1
ATOM 601 C CA . ALA A 1 78 ? -9 17.375 1.338 1 98.56 78 ALA A CA 1
ATOM 602 C C . ALA A 1 78 ? -10.383 17.047 1.886 1 98.56 78 ALA A C 1
ATOM 604 O O . ALA A 1 78 ? -11.062 16.156 1.38 1 98.56 78 ALA A O 1
ATOM 605 N N . ALA A 1 79 ? -10.836 17.703 2.879 1 98 79 ALA A N 1
ATOM 606 C CA . ALA A 1 79 ? -12.047 17.375 3.627 1 98 79 ALA A CA 1
ATOM 607 C C . ALA A 1 79 ? -13.25 17.25 2.697 1 98 79 ALA A C 1
ATOM 609 O O . ALA A 1 79 ? -14.062 16.344 2.84 1 98 79 ALA A O 1
ATOM 610 N N . ASN A 1 80 ? -13.367 18.094 1.728 1 97.88 80 ASN A N 1
ATOM 611 C CA . ASN A 1 80 ? -14.523 18.078 0.843 1 97.88 80 ASN A CA 1
ATOM 612 C C . ASN A 1 80 ? -14.273 17.234 -0.402 1 97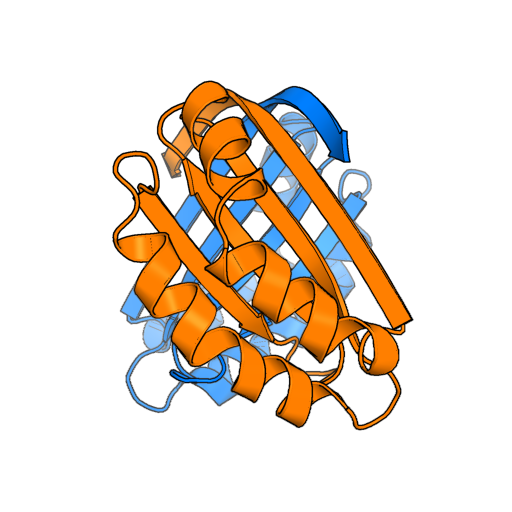.88 80 ASN A C 1
ATOM 614 O O . ASN A 1 80 ? -15.156 17.094 -1.249 1 97.88 80 ASN A O 1
ATOM 618 N N . LEU A 1 81 ? -13.102 16.734 -0.472 1 98.81 81 LEU A N 1
ATOM 619 C CA . LEU A 1 81 ? -12.758 15.93 -1.641 1 98.81 81 LEU A CA 1
ATOM 620 C C . LEU A 1 81 ? -12.852 14.438 -1.324 1 98.81 81 LEU A C 1
ATOM 622 O O . LEU A 1 81 ? -12.984 13.609 -2.23 1 98.81 81 LEU A O 1
ATOM 626 N N . LEU A 1 82 ? -12.719 14.094 -0.049 1 98.81 82 LEU A N 1
ATOM 627 C CA . LEU A 1 82 ? -12.664 12.688 0.351 1 98.81 82 LEU A CA 1
ATOM 628 C C . LEU A 1 82 ? -14.039 12.195 0.788 1 98.81 82 LEU A C 1
ATOM 630 O O . LEU A 1 82 ? -14.711 12.844 1.595 1 98.81 82 LEU A O 1
ATOM 634 N N . ALA A 1 83 ? -14.398 11.109 0.204 1 98.75 83 ALA A N 1
ATOM 635 C CA . ALA A 1 83 ? -15.617 10.422 0.632 1 98.75 83 ALA A CA 1
ATOM 636 C C . ALA A 1 83 ? -15.367 9.602 1.896 1 98.75 83 ALA A C 1
ATOM 638 O O . ALA A 1 83 ? -16.266 9.445 2.727 1 98.75 83 ALA A O 1
ATOM 639 N N . SER A 1 84 ? -14.227 9.078 2.049 1 98.44 84 SER A N 1
ATOM 640 C CA . SER A 1 84 ? -13.844 8.32 3.234 1 98.44 84 SER A CA 1
ATOM 641 C C . SER A 1 84 ? -12.328 8.242 3.373 1 98.44 84 SER A C 1
ATOM 643 O O . SER A 1 84 ? -11.602 8.438 2.398 1 98.44 84 SER A O 1
ATOM 645 N N . ALA A 1 85 ? -11.867 8.023 4.566 1 98.31 85 ALA A N 1
ATOM 646 C CA . ALA A 1 85 ? -10.477 7.746 4.926 1 98.31 85 ALA A CA 1
ATOM 647 C C . ALA A 1 85 ? -10.398 6.711 6.043 1 98.31 85 ALA A C 1
ATOM 649 O O . ALA A 1 85 ? -11.164 6.766 7.008 1 98.31 85 ALA A O 1
ATOM 650 N N . ARG A 1 86 ? -9.57 5.762 5.859 1 98.12 86 ARG A N 1
ATOM 651 C CA . ARG A 1 86 ? -9.312 4.738 6.863 1 98.12 86 ARG A CA 1
ATOM 652 C C . ARG A 1 86 ? -7.812 4.551 7.082 1 98.12 86 ARG A C 1
ATOM 654 O O . ARG A 1 86 ? -7.074 4.254 6.137 1 98.12 86 ARG A O 1
ATOM 661 N N . VAL A 1 87 ? -7.379 4.75 8.32 1 98.69 87 VAL A N 1
ATOM 662 C CA . VAL A 1 87 ? -5.957 4.668 8.648 1 98.69 87 VAL A CA 1
ATOM 663 C C . VAL A 1 87 ? -5.711 3.484 9.578 1 98.69 87 VAL A C 1
ATOM 665 O O . VAL A 1 87 ? -6.309 3.395 10.656 1 98.69 87 VAL A O 1
ATOM 668 N N . GLU A 1 88 ? -4.891 2.615 9.156 1 98.81 88 GLU A N 1
ATOM 669 C CA . GLU A 1 88 ? -4.465 1.482 9.977 1 98.81 88 GLU A CA 1
ATOM 670 C C . GLU A 1 88 ? -3.008 1.627 10.406 1 98.81 88 GLU A C 1
ATOM 672 O O . GLU A 1 88 ? -2.115 1.728 9.555 1 98.81 88 GLU A O 1
ATOM 677 N N . ILE A 1 89 ? -2.787 1.665 11.68 1 98.88 89 ILE A N 1
ATOM 678 C CA . ILE A 1 89 ? -1.439 1.622 12.234 1 98.88 89 ILE A CA 1
ATOM 679 C C . ILE A 1 89 ? -1.08 0.185 12.602 1 98.88 89 ILE A C 1
ATOM 681 O O . ILE A 1 89 ? -1.729 -0.423 13.461 1 98.88 89 ILE A O 1
ATOM 685 N N . VAL A 1 90 ? -0.115 -0.344 11.961 1 98.81 90 VAL A N 1
ATOM 686 C CA . VAL A 1 90 ? 0.28 -1.74 12.109 1 98.81 90 VAL A CA 1
ATOM 687 C C . VAL A 1 90 ? 1.584 -1.825 12.898 1 98.81 90 VAL A C 1
ATOM 689 O O . VAL A 1 90 ? 2.635 -1.391 12.422 1 98.81 90 VAL A O 1
ATOM 692 N N . HIS A 1 91 ? 1.491 -2.332 14.141 1 98.75 91 HIS A N 1
ATOM 693 C CA . HIS A 1 91 ? 2.664 -2.578 14.969 1 98.75 91 HIS A CA 1
ATOM 694 C C . HIS A 1 91 ? 3.197 -3.992 14.766 1 98.75 91 HIS A C 1
ATOM 696 O O . HIS A 1 91 ? 2.617 -4.957 15.266 1 98.75 91 HIS A O 1
ATOM 702 N N . PRO A 1 92 ? 4.32 -4.129 14.039 1 98.56 92 PRO A N 1
ATOM 703 C CA . PRO A 1 92 ? 4.781 -5.484 13.719 1 98.56 92 PRO A CA 1
ATOM 704 C C . PRO A 1 92 ? 5.426 -6.18 14.914 1 98.56 92 PRO A C 1
ATOM 706 O O . PRO A 1 92 ? 6.141 -5.547 15.695 1 98.56 92 PRO A O 1
ATOM 709 N N . GLU A 1 93 ? 5.125 -7.422 15.07 1 97.94 93 GLU A N 1
ATOM 710 C CA . GLU A 1 93 ? 5.934 -8.312 15.898 1 97.94 93 GLU A CA 1
ATOM 711 C C . GLU A 1 93 ? 7.152 -8.82 15.133 1 97.94 93 GLU A C 1
ATOM 713 O O . GLU A 1 93 ? 8.219 -9.031 15.719 1 97.94 93 GLU A O 1
ATOM 718 N N . LYS A 1 94 ? 6.922 -9.055 13.875 1 97.44 94 LYS A N 1
ATOM 719 C CA . LYS A 1 94 ? 7.93 -9.602 12.969 1 97.44 94 LYS A CA 1
ATOM 720 C C . LYS A 1 94 ? 7.699 -9.117 11.539 1 97.44 94 LYS A C 1
ATOM 722 O O . LYS A 1 94 ? 6.555 -9.016 11.086 1 97.44 94 LYS A O 1
ATOM 727 N N . ILE A 1 95 ? 8.734 -8.789 10.828 1 98.19 95 ILE A N 1
ATOM 728 C CA . ILE A 1 95 ? 8.711 -8.492 9.398 1 98.19 95 ILE A CA 1
ATOM 729 C C . ILE A 1 95 ? 9.609 -9.484 8.656 1 98.19 95 ILE A C 1
ATOM 731 O O . ILE A 1 95 ? 10.758 -9.695 9.031 1 98.19 95 ILE A O 1
ATOM 735 N N . GLU A 1 96 ? 9.07 -10.156 7.621 1 98.19 96 GLU A N 1
ATOM 736 C CA . GLU A 1 96 ? 9.836 -10.992 6.703 1 98.19 96 GLU A CA 1
ATOM 737 C C . GLU A 1 96 ? 9.961 -10.336 5.332 1 98.19 96 GLU A C 1
ATOM 739 O O . GLU A 1 96 ? 8.969 -9.859 4.773 1 98.19 96 GLU A O 1
ATOM 744 N N . VAL A 1 97 ? 11.188 -10.297 4.941 1 96.88 97 VAL A N 1
ATOM 745 C CA . VAL A 1 97 ? 11.391 -9.914 3.547 1 96.88 97 VAL A CA 1
ATOM 746 C C . VAL A 1 97 ? 11.656 -11.164 2.707 1 96.88 97 VAL A C 1
ATOM 748 O O . VAL A 1 97 ? 12.602 -11.914 2.984 1 96.88 97 VAL A O 1
ATOM 751 N N . VAL A 1 98 ? 10.805 -11.438 1.743 1 92.44 98 VAL A N 1
ATOM 752 C CA . VAL A 1 98 ? 10.906 -12.68 0.982 1 92.44 98 VAL A CA 1
ATOM 753 C C . VAL A 1 98 ? 11.117 -12.359 -0.497 1 92.44 98 VAL A C 1
ATOM 755 O O . VAL A 1 98 ? 10.742 -11.289 -0.969 1 92.44 98 VAL A O 1
ATOM 758 N N . MET B 1 1 ? -4.258 -12.195 11.594 1 95.69 1 MET B N 1
ATOM 759 C CA . MET B 1 1 ? -4.188 -11.375 10.383 1 95.69 1 MET B CA 1
ATOM 760 C C . MET B 1 1 ? -2.746 -10.992 10.07 1 95.69 1 MET B C 1
ATOM 762 O O . MET B 1 1 ? -1.981 -10.641 10.977 1 95.69 1 MET B O 1
ATOM 766 N N . VAL B 1 2 ? -2.35 -11.172 8.922 1 98.62 2 VAL B N 1
ATOM 767 C CA . VAL B 1 2 ? -1.011 -10.867 8.43 1 98.62 2 VAL B CA 1
ATOM 768 C C . VAL B 1 2 ? -1.106 -9.984 7.191 1 98.62 2 VAL B C 1
ATOM 770 O O . VAL B 1 2 ? -2.037 -10.125 6.391 1 98.62 2 VAL B O 1
ATOM 773 N N . TYR B 1 3 ? -0.214 -9.07 7.055 1 98.88 3 TYR B N 1
ATOM 774 C CA . TYR B 1 3 ? -0.193 -8.195 5.891 1 98.88 3 TYR B CA 1
ATOM 775 C C . TYR B 1 3 ? 0.945 -8.562 4.949 1 98.88 3 TYR B C 1
ATOM 777 O O . TYR B 1 3 ? 1.995 -9.039 5.387 1 98.88 3 TYR B O 1
ATOM 785 N N . ILE B 1 4 ? 0.73 -8.359 3.682 1 98.94 4 ILE B N 1
ATOM 786 C CA . ILE B 1 4 ? 1.814 -8.289 2.707 1 98.94 4 ILE B CA 1
ATOM 787 C C . ILE B 1 4 ? 1.834 -6.914 2.047 1 98.94 4 ILE B C 1
ATOM 789 O O . ILE B 1 4 ? 0.794 -6.414 1.611 1 98.94 4 ILE B O 1
ATOM 793 N N . ILE B 1 5 ? 2.91 -6.348 2.057 1 98.94 5 ILE B N 1
ATOM 794 C CA . ILE B 1 5 ? 3.215 -5.219 1.183 1 98.94 5 ILE B CA 1
ATOM 795 C C . ILE B 1 5 ? 4.254 -5.637 0.145 1 98.94 5 ILE B C 1
ATOM 797 O O . ILE B 1 5 ? 5.402 -5.93 0.49 1 98.94 5 ILE B O 1
ATOM 801 N N . ALA B 1 6 ? 3.877 -5.695 -1.113 1 98.88 6 ALA B N 1
ATOM 802 C CA . ALA B 1 6 ? 4.766 -6.098 -2.201 1 98.88 6 ALA B CA 1
ATOM 803 C C . ALA B 1 6 ? 5.02 -4.938 -3.16 1 98.88 6 ALA B C 1
ATOM 805 O O . ALA B 1 6 ? 4.102 -4.477 -3.84 1 98.88 6 ALA B O 1
ATOM 806 N N . TYR B 1 7 ? 6.199 -4.512 -3.139 1 98.88 7 TYR B N 1
ATOM 807 C CA . TYR B 1 7 ? 6.629 -3.443 -4.035 1 98.88 7 TYR B CA 1
ATOM 808 C C . TYR B 1 7 ? 7.141 -4.008 -5.352 1 98.88 7 TYR B C 1
ATOM 810 O O . TYR B 1 7 ? 7.996 -4.898 -5.363 1 98.88 7 TYR B O 1
ATOM 818 N N . LEU B 1 8 ? 6.586 -3.477 -6.426 1 98.88 8 LEU B N 1
ATOM 819 C CA . LEU B 1 8 ? 7.023 -3.861 -7.766 1 98.88 8 LEU B CA 1
ATOM 820 C C . LEU B 1 8 ? 7.5 -2.646 -8.555 1 98.88 8 LEU B C 1
ATOM 822 O O . LEU B 1 8 ? 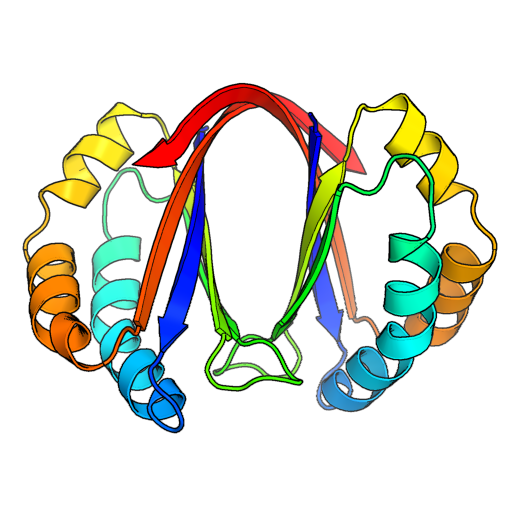6.836 -1.606 -8.555 1 98.88 8 LEU B O 1
ATOM 826 N N . THR B 1 9 ? 8.641 -2.775 -9.148 1 98.88 9 THR B N 1
ATOM 827 C CA . THR B 1 9 ? 9.117 -1.786 -10.117 1 98.88 9 THR B CA 1
ATOM 828 C C . THR B 1 9 ? 9.227 -2.398 -11.508 1 98.88 9 THR B C 1
ATOM 830 O O . THR B 1 9 ? 9.992 -3.344 -11.711 1 98.88 9 THR B O 1
ATOM 833 N N . ALA B 1 10 ? 8.445 -1.888 -12.414 1 98.88 10 ALA B N 1
ATOM 834 C CA . ALA B 1 10 ? 8.539 -2.311 -13.805 1 98.88 10 ALA B CA 1
ATOM 835 C C . ALA B 1 10 ? 9.727 -1.656 -14.5 1 98.88 10 ALA B C 1
ATOM 837 O O . ALA B 1 10 ? 10.203 -0.604 -14.07 1 98.88 10 ALA B O 1
ATOM 838 N N . HIS B 1 11 ? 10.211 -2.326 -15.508 1 98.81 11 HIS B N 1
ATOM 839 C CA . HIS B 1 11 ? 11.125 -1.63 -16.406 1 98.81 11 HIS B CA 1
ATOM 840 C C . HIS B 1 11 ? 10.477 -0.378 -16.984 1 98.81 11 HIS B C 1
ATOM 842 O O . HIS B 1 11 ? 9.25 -0.269 -17.031 1 98.81 11 HIS B O 1
ATOM 848 N N . ALA B 1 12 ? 11.359 0.487 -17.422 1 98.5 12 ALA B N 1
ATOM 849 C CA . ALA B 1 12 ? 10.875 1.771 -17.922 1 98.5 12 ALA B CA 1
ATOM 850 C C . ALA B 1 12 ? 9.836 1.575 -19.016 1 98.5 12 ALA B C 1
ATOM 852 O O . ALA B 1 12 ? 10.078 0.871 -20 1 98.5 12 ALA B O 1
ATOM 853 N N . GLY B 1 13 ? 8.641 2.096 -18.734 1 98.44 13 GLY B N 1
ATOM 854 C CA . GLY B 1 13 ? 7.586 2.086 -19.734 1 98.44 13 GLY B CA 1
ATOM 855 C C . GLY B 1 13 ? 6.773 0.804 -19.734 1 98.44 13 GLY B C 1
ATOM 856 O O . GLY B 1 13 ? 5.848 0.649 -20.531 1 98.44 13 GLY B O 1
ATOM 857 N N . LYS B 1 14 ? 7.062 -0.095 -18.812 1 98.69 14 LYS B N 1
ATOM 858 C CA . LYS B 1 14 ? 6.422 -1.408 -18.844 1 98.69 14 LYS B CA 1
ATOM 859 C C . LYS B 1 14 ? 5.332 -1.513 -17.781 1 98.69 14 LYS B C 1
ATOM 861 O O . LYS B 1 14 ? 4.73 -2.574 -17.594 1 98.69 14 LYS B O 1
ATOM 866 N N . GLY B 1 15 ? 5.059 -0.455 -17.094 1 98.56 15 GLY B N 1
ATOM 867 C CA . GLY B 1 15 ? 4.082 -0.455 -16.031 1 98.56 15 GLY B CA 1
ATOM 868 C C . GLY B 1 15 ? 2.713 -0.94 -16.453 1 98.56 15 GLY B C 1
ATOM 869 O O . GLY B 1 15 ? 2.086 -1.749 -15.773 1 98.56 15 GLY B O 1
ATOM 870 N N . ASP B 1 16 ? 2.238 -0.46 -17.609 1 98.56 16 ASP B N 1
ATOM 871 C CA . ASP B 1 16 ? 0.92 -0.833 -18.109 1 98.56 16 ASP B CA 1
ATOM 872 C C . ASP B 1 16 ? 0.834 -2.336 -18.375 1 98.56 16 ASP B C 1
ATOM 874 O O . ASP B 1 16 ? -0.191 -2.961 -18.094 1 98.56 16 ASP B O 1
ATOM 878 N N . GLU B 1 17 ? 1.835 -2.865 -18.922 1 98.62 17 GLU B N 1
ATOM 879 C CA . GLU B 1 17 ? 1.848 -4.301 -19.203 1 98.62 17 GLU B CA 1
ATOM 880 C C . GLU B 1 17 ? 1.783 -5.105 -17.906 1 98.62 17 GLU B C 1
ATOM 882 O O . GLU B 1 17 ? 1.096 -6.125 -17.828 1 98.62 17 GLU B O 1
ATOM 887 N N . VAL B 1 18 ? 2.523 -4.66 -16.891 1 98.81 18 VAL B N 1
ATOM 888 C CA . VAL B 1 18 ? 2.479 -5.344 -15.602 1 98.81 18 VAL B CA 1
ATOM 889 C C . VAL B 1 18 ? 1.061 -5.293 -15.039 1 98.81 18 VAL B C 1
ATOM 891 O O . VAL B 1 18 ? 0.507 -6.324 -14.641 1 98.81 18 VAL B O 1
ATOM 894 N N . VAL B 1 19 ? 0.475 -4.098 -15.047 1 98.62 19 VAL B N 1
ATOM 895 C CA . VAL B 1 19 ? -0.87 -3.922 -14.508 1 98.62 19 VAL B CA 1
ATOM 896 C C . VAL B 1 19 ? -1.838 -4.867 -15.219 1 98.62 19 VAL B C 1
ATOM 898 O O . VAL B 1 19 ? -2.67 -5.508 -14.57 1 98.62 19 VAL B O 1
ATOM 901 N N . ALA B 1 20 ? -1.691 -5.004 -16.5 1 98.38 20 ALA B N 1
ATOM 902 C CA . ALA B 1 20 ? -2.586 -5.855 -17.281 1 98.38 20 ALA B CA 1
ATOM 903 C C . ALA B 1 20 ? -2.48 -7.312 -16.828 1 98.38 20 ALA B C 1
ATOM 905 O O . ALA B 1 20 ? -3.475 -8.039 -16.828 1 98.38 20 ALA B O 1
ATOM 906 N N . LEU B 1 21 ? -1.323 -7.688 -16.438 1 98.5 21 LEU B N 1
ATOM 907 C CA . LEU B 1 21 ? -1.074 -9.07 -16.047 1 98.5 21 LEU B CA 1
ATOM 908 C C . LEU B 1 21 ? -1.69 -9.359 -14.68 1 98.5 21 LEU B C 1
ATOM 910 O O . LEU B 1 21 ? -1.834 -10.523 -14.289 1 98.5 21 LEU B O 1
ATOM 914 N N . THR B 1 22 ? -2.08 -8.344 -13.914 1 98.5 22 THR B N 1
ATOM 915 C CA . THR B 1 22 ? -2.479 -8.562 -12.531 1 98.5 22 THR B CA 1
ATOM 916 C C . THR B 1 22 ? -3.969 -8.883 -12.445 1 98.5 22 THR B C 1
ATOM 918 O O . THR B 1 22 ? -4.441 -9.383 -11.422 1 98.5 22 THR B O 1
ATOM 921 N N . THR B 1 23 ? -4.73 -8.578 -13.516 1 97.44 23 THR B N 1
ATOM 922 C CA . THR B 1 23 ? -6.18 -8.75 -13.469 1 97.44 23 THR B CA 1
ATOM 923 C C . THR B 1 23 ? -6.539 -10.195 -13.141 1 97.44 23 THR B C 1
ATOM 925 O O . THR B 1 23 ? -7.211 -10.461 -12.148 1 97.44 23 THR B O 1
ATOM 928 N N . PRO B 1 24 ? -6.066 -11.242 -13.945 1 98 24 PRO B N 1
ATOM 929 C CA . PRO B 1 24 ? -6.391 -12.625 -13.602 1 98 24 PRO B CA 1
ATOM 930 C C . PRO B 1 24 ? -5.801 -13.047 -12.258 1 98 24 PRO B C 1
ATOM 932 O O . PRO B 1 24 ? -6.391 -13.875 -11.555 1 98 24 PRO B O 1
ATOM 935 N N . LEU B 1 25 ? -4.645 -12.523 -11.875 1 98.75 25 LEU B N 1
ATOM 936 C CA . LEU B 1 25 ? -4.016 -12.805 -10.586 1 98.75 25 LEU B CA 1
ATOM 937 C C . LEU B 1 25 ? -4.922 -12.375 -9.438 1 98.75 25 LEU B C 1
ATOM 939 O O . LEU B 1 25 ? -5.191 -13.164 -8.523 1 98.75 25 LEU B O 1
ATOM 943 N N . ILE B 1 26 ? -5.383 -11.109 -9.523 1 98.75 26 ILE B N 1
ATOM 944 C CA . ILE B 1 26 ? -6.199 -10.531 -8.461 1 98.75 26 ILE B CA 1
ATOM 945 C C . ILE B 1 26 ? -7.508 -11.312 -8.336 1 98.75 26 ILE B C 1
ATOM 947 O O . ILE B 1 26 ? -7.91 -11.688 -7.23 1 98.75 26 ILE B O 1
ATOM 951 N N . GLU B 1 27 ? -8.133 -11.625 -9.469 1 98.5 27 GLU B N 1
ATOM 952 C CA . GLU B 1 27 ? -9.391 -12.367 -9.477 1 98.5 27 GLU B CA 1
ATOM 953 C C . GLU B 1 27 ? -9.227 -13.742 -8.844 1 98.5 27 GLU B C 1
ATOM 955 O O . GLU B 1 27 ? -10.047 -14.156 -8.016 1 98.5 27 GLU B O 1
ATOM 960 N N . ALA B 1 28 ? -8.211 -14.445 -9.172 1 98.81 28 ALA B N 1
ATOM 961 C CA . ALA B 1 28 ? -7.973 -15.789 -8.648 1 98.81 28 ALA B CA 1
ATOM 962 C C . ALA B 1 28 ? -7.578 -15.734 -7.176 1 98.81 28 ALA B C 1
ATOM 964 O O . ALA B 1 28 ? -8.031 -16.562 -6.375 1 98.81 28 ALA B O 1
ATOM 965 N N . THR B 1 29 ? -6.695 -14.766 -6.793 1 98.88 29 THR B N 1
ATOM 966 C CA . THR B 1 29 ? -6.184 -14.656 -5.43 1 98.88 29 THR B CA 1
ATOM 967 C C . THR B 1 29 ? -7.316 -14.359 -4.449 1 98.88 29 THR B C 1
ATOM 969 O O . THR B 1 29 ? -7.352 -14.898 -3.344 1 98.88 29 THR B O 1
ATOM 972 N N . LEU B 1 30 ? -8.258 -13.539 -4.848 1 98.62 30 LEU B N 1
ATOM 973 C CA . LEU B 1 30 ? -9.367 -13.156 -3.984 1 98.62 30 LEU B CA 1
ATOM 974 C C . LEU B 1 30 ? -10.258 -14.352 -3.676 1 98.62 30 LEU B C 1
ATOM 976 O O . LEU B 1 30 ? -11.062 -14.305 -2.744 1 98.62 30 LEU B O 1
ATOM 980 N N . LYS B 1 31 ? -10.125 -15.414 -4.457 1 98.56 31 LYS B N 1
ATOM 981 C CA . LYS B 1 31 ? -10.914 -16.625 -4.246 1 98.56 31 LYS B CA 1
ATOM 982 C C . LYS B 1 31 ? -10.203 -17.594 -3.297 1 98.56 31 LYS B C 1
ATOM 984 O O . LYS B 1 31 ? -10.773 -18.594 -2.887 1 98.56 31 LYS B O 1
ATOM 989 N N . GLU B 1 32 ? -9.023 -17.266 -2.926 1 98.62 32 GLU B N 1
ATOM 990 C CA . GLU B 1 32 ? -8.273 -18.125 -2.002 1 98.62 32 GLU B CA 1
ATOM 991 C C . GLU B 1 32 ? -8.828 -18.016 -0.583 1 98.62 32 GLU B C 1
ATOM 993 O O . GLU B 1 32 ? -9.148 -16.922 -0.118 1 98.62 32 GLU B O 1
ATOM 998 N N . ALA B 1 33 ? -9.047 -19.062 0.194 1 94.88 33 ALA B N 1
ATOM 999 C CA . ALA B 1 33 ? -9.719 -19.156 1.487 1 94.88 33 ALA B CA 1
ATOM 1000 C C . ALA B 1 33 ? -9.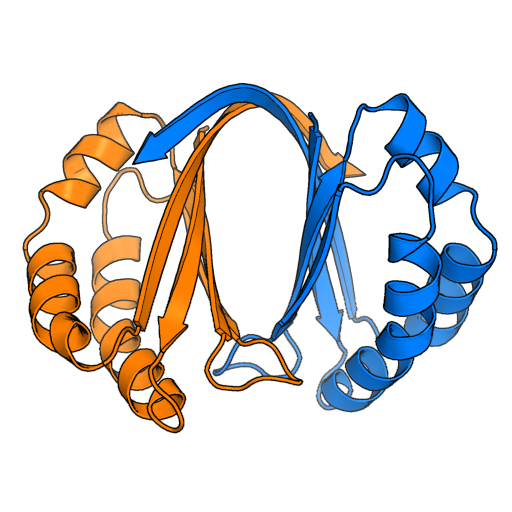07 -18.219 2.508 1 94.88 33 ALA B C 1
ATOM 1002 O O . ALA B 1 33 ? -9.758 -17.609 3.33 1 94.88 33 ALA B O 1
ATOM 1003 N N . GLY B 1 34 ? -7.844 -17.812 2.416 1 98.12 34 GLY B N 1
ATOM 1004 C CA . GLY B 1 34 ? -7.145 -17.016 3.418 1 98.12 34 GLY B CA 1
ATOM 1005 C C . GLY B 1 34 ? -6.859 -15.602 2.967 1 98.12 34 GLY B C 1
ATOM 1006 O O . GLY B 1 34 ? -6.32 -14.797 3.73 1 98.12 34 GLY B O 1
ATOM 1007 N N . CYS B 1 35 ? -7.336 -15.273 1.814 1 98.81 35 CYS B N 1
ATOM 1008 C CA . CYS B 1 35 ? -7.133 -13.914 1.316 1 98.81 35 CYS B CA 1
ATOM 1009 C C . CYS B 1 35 ? -8.258 -12.992 1.775 1 98.81 35 CYS B C 1
ATOM 1011 O O . CYS B 1 35 ? -9.414 -13.18 1.4 1 98.81 35 CYS B O 1
ATOM 1013 N N . VAL B 1 36 ? -7.98 -12.055 2.586 1 98.62 36 VAL B N 1
ATOM 1014 C CA . VAL B 1 36 ? -8.961 -11.094 3.088 1 98.62 36 VAL B CA 1
ATOM 1015 C C . VAL B 1 36 ? -9.062 -9.906 2.131 1 98.62 36 VAL B C 1
ATOM 1017 O O . VAL B 1 36 ? -10.164 -9.445 1.823 1 98.62 36 VAL B O 1
ATOM 1020 N N . SER B 1 37 ? -7.961 -9.398 1.683 1 98.62 37 SER B N 1
ATOM 1021 C CA . SER B 1 37 ? -7.883 -8.328 0.688 1 98.62 37 SER B CA 1
ATOM 1022 C C . SER B 1 37 ? -6.613 -8.445 -0.149 1 98.62 37 SER B C 1
ATOM 1024 O O . SER B 1 37 ? -5.598 -8.969 0.321 1 98.62 37 SER B O 1
ATOM 1026 N N . TYR B 1 38 ? -6.664 -8.008 -1.349 1 98.88 38 TYR B N 1
ATOM 1027 C CA . TYR B 1 38 ? -5.609 -8.086 -2.352 1 98.88 38 TYR B CA 1
ATOM 1028 C C . TYR B 1 38 ? -5.746 -6.969 -3.379 1 98.88 38 TYR B C 1
ATOM 1030 O O . TYR B 1 38 ? -6.465 -7.113 -4.371 1 98.88 38 TYR B O 1
ATOM 1038 N N . GLU B 1 39 ? -5.02 -5.883 -3.15 1 98.62 39 GLU B N 1
ATOM 1039 C CA . GLU B 1 39 ? -5.258 -4.688 -3.951 1 98.62 39 GLU B CA 1
ATOM 1040 C C . GLU B 1 39 ? -3.965 -4.172 -4.574 1 98.62 39 GLU B C 1
ATOM 1042 O O . GLU B 1 39 ? -2.93 -4.117 -3.91 1 98.62 39 GLU B O 1
ATOM 1047 N N . LEU B 1 40 ? -4.051 -3.867 -5.859 1 98.88 40 LEU B N 1
ATOM 1048 C CA . LEU B 1 40 ? -2.938 -3.258 -6.578 1 98.88 40 LEU B CA 1
ATOM 1049 C C . LEU B 1 40 ? -3.111 -1.746 -6.668 1 98.88 40 LEU B C 1
ATOM 1051 O O . LEU B 1 40 ? -4.211 -1.259 -6.941 1 98.88 40 LEU B O 1
ATOM 1055 N N . TYR B 1 41 ? -2.014 -1.034 -6.426 1 98.88 41 TYR B N 1
ATOM 1056 C CA . TYR B 1 41 ? -1.961 0.413 -6.598 1 98.88 41 TYR B CA 1
ATOM 1057 C C . TYR B 1 41 ? -0.727 0.822 -7.395 1 98.88 41 TYR B C 1
ATOM 1059 O O . TYR B 1 41 ? 0.238 0.06 -7.488 1 98.88 41 TYR B O 1
ATOM 1067 N N . ARG B 1 42 ? -0.867 1.975 -8.031 1 98.75 42 ARG B N 1
ATOM 1068 C CA . ARG B 1 42 ? 0.19 2.535 -8.867 1 98.75 42 ARG B CA 1
ATOM 1069 C C . ARG B 1 42 ? 0.542 3.953 -8.43 1 98.75 42 ARG B C 1
ATOM 1071 O O . ARG B 1 42 ? -0.346 4.75 -8.125 1 98.75 42 ARG B O 1
ATOM 1078 N N . LYS B 1 43 ? 1.906 4.23 -8.383 1 98.62 43 LYS B N 1
ATOM 1079 C CA . LYS B 1 43 ? 2.344 5.574 -8.016 1 98.62 43 LYS B CA 1
ATOM 1080 C C . LYS B 1 43 ? 1.926 6.594 -9.07 1 98.62 43 LYS B C 1
ATOM 1082 O O . LYS B 1 43 ? 2.223 6.422 -10.258 1 98.62 43 LYS B O 1
ATOM 1087 N N . PRO B 1 44 ? 1.214 7.652 -8.688 1 97.44 44 PRO B N 1
ATOM 1088 C CA . PRO B 1 44 ? 0.731 8.609 -9.688 1 97.44 44 PRO B CA 1
ATOM 1089 C C . PRO B 1 44 ? 1.867 9.305 -10.43 1 97.44 44 PRO B C 1
ATOM 1091 O O . PRO B 1 44 ? 1.725 9.641 -11.609 1 97.44 44 PRO B O 1
ATOM 1094 N N . THR B 1 45 ? 3.008 9.438 -9.789 1 96.06 45 THR B N 1
ATOM 1095 C CA . THR B 1 45 ? 4.098 10.219 -10.367 1 96.06 45 THR B CA 1
ATOM 1096 C C . THR B 1 45 ? 5.102 9.305 -11.062 1 96.06 45 THR B C 1
ATOM 1098 O O . THR B 1 45 ? 6.07 9.781 -11.664 1 96.06 45 THR B O 1
ATOM 1101 N N . ASP B 1 46 ? 4.934 8.055 -10.961 1 97.94 46 ASP B N 1
ATOM 1102 C CA . ASP B 1 46 ? 5.812 7.055 -11.57 1 97.94 46 ASP B CA 1
ATOM 1103 C C . ASP B 1 46 ? 5.027 5.809 -11.977 1 97.94 46 ASP B C 1
ATOM 1105 O O . ASP B 1 46 ? 4.891 4.871 -11.18 1 97.94 46 ASP B O 1
ATOM 1109 N N . PRO B 1 47 ? 4.602 5.746 -13.172 1 96.88 47 PRO B N 1
ATOM 1110 C CA . PRO B 1 47 ? 3.695 4.68 -13.609 1 96.88 47 PRO B CA 1
ATOM 1111 C C . PRO B 1 47 ? 4.344 3.299 -13.57 1 96.88 47 PRO B C 1
ATOM 1113 O O . PRO B 1 47 ? 3.662 2.285 -13.734 1 96.88 47 PRO B O 1
ATOM 1116 N N . ASP B 1 48 ? 5.66 3.244 -13.328 1 98.75 48 ASP B N 1
ATOM 1117 C CA . ASP B 1 48 ? 6.344 1.953 -13.312 1 98.75 48 ASP B CA 1
ATOM 1118 C C . ASP B 1 48 ? 6.508 1.443 -11.883 1 98.75 48 ASP B C 1
ATOM 1120 O O . ASP B 1 48 ? 7.012 0.339 -11.664 1 98.75 48 ASP B O 1
ATOM 1124 N N . ALA B 1 49 ? 6.117 2.221 -10.898 1 98.88 49 ALA B N 1
ATOM 1125 C CA . ALA B 1 49 ? 6.156 1.834 -9.492 1 98.88 49 ALA B CA 1
ATOM 1126 C C . ALA B 1 49 ? 4.777 1.396 -9.008 1 98.88 49 ALA B C 1
ATOM 1128 O O . ALA B 1 49 ? 3.818 2.17 -9.062 1 98.88 49 ALA B O 1
ATOM 1129 N N . LEU B 1 50 ? 4.676 0.135 -8.562 1 98.94 50 LEU B N 1
ATOM 1130 C CA . LEU B 1 50 ? 3.432 -0.499 -8.141 1 98.94 50 LEU B CA 1
ATOM 1131 C C . LEU B 1 50 ? 3.568 -1.099 -6.746 1 98.94 50 LEU B C 1
ATOM 1133 O O . LEU B 1 50 ? 4.68 -1.384 -6.297 1 98.94 50 LEU B O 1
ATOM 1137 N N . VAL B 1 51 ? 2.453 -1.252 -6.078 1 98.94 51 VAL B N 1
ATOM 1138 C CA . VAL B 1 51 ? 2.465 -1.938 -4.789 1 98.94 51 VAL B CA 1
ATOM 1139 C C . VAL B 1 51 ? 1.2 -2.781 -4.641 1 98.94 51 VAL B C 1
ATOM 1141 O O . VAL B 1 51 ? 0.111 -2.35 -5.027 1 98.94 51 VAL B O 1
ATOM 1144 N N . PHE B 1 52 ? 1.363 -3.98 -4.23 1 98.94 52 PHE B N 1
ATOM 1145 C CA . PHE B 1 52 ? 0.253 -4.746 -3.676 1 98.94 52 PHE B CA 1
ATOM 1146 C C . PHE B 1 52 ? 0.149 -4.535 -2.17 1 98.94 52 PHE B C 1
ATOM 1148 O O . PHE B 1 52 ? 1.148 -4.633 -1.455 1 98.94 52 PHE B O 1
ATOM 1155 N N . VAL B 1 53 ? -1.012 -4.184 -1.729 1 98.94 53 VAL B N 1
ATOM 1156 C CA . VAL B 1 53 ? -1.364 -4.199 -0.312 1 98.94 53 VAL B CA 1
ATOM 1157 C C . VAL B 1 53 ? -2.354 -5.328 -0.036 1 98.94 53 VAL B C 1
ATOM 1159 O O . VAL B 1 53 ? -3.459 -5.34 -0.584 1 98.94 53 VAL B O 1
ATOM 1162 N N . GLU B 1 54 ? -1.88 -6.25 0.787 1 98.88 54 GLU B N 1
ATOM 1163 C CA . GLU B 1 54 ? -2.648 -7.477 0.978 1 98.88 54 GLU B CA 1
ATOM 1164 C C . GLU B 1 54 ? -2.893 -7.75 2.459 1 98.88 54 GLU B C 1
ATOM 1166 O O . GLU B 1 54 ? -2.027 -7.484 3.297 1 98.88 54 GLU B O 1
ATOM 1171 N N . THR B 1 55 ? -4.031 -8.25 2.75 1 98.81 55 THR B N 1
ATOM 1172 C CA . THR B 1 55 ? -4.348 -8.766 4.078 1 98.81 55 THR B CA 1
ATOM 1173 C C . THR B 1 55 ? -4.73 -10.242 4.004 1 98.81 55 THR B C 1
ATOM 1175 O O . THR B 1 55 ? -5.5 -10.648 3.131 1 98.81 55 THR B O 1
ATOM 1178 N N . TRP B 1 56 ? -4.148 -11.008 4.926 1 98.81 56 TRP B N 1
ATOM 1179 C CA . TRP B 1 56 ? -4.309 -12.461 4.953 1 98.81 56 TRP B CA 1
ATOM 1180 C C . TRP B 1 56 ? -4.715 -12.938 6.344 1 98.81 56 TRP B C 1
ATOM 1182 O O . TRP B 1 56 ? -4.332 -12.336 7.348 1 98.81 56 TRP B O 1
ATOM 1192 N N . LYS B 1 57 ? -5.426 -14.023 6.309 1 98.56 57 LYS B N 1
ATOM 1193 C CA . LYS B 1 57 ? -5.918 -14.594 7.559 1 98.56 57 LYS B CA 1
ATOM 1194 C C . LYS B 1 57 ? -4.766 -14.969 8.484 1 98.56 57 LYS B C 1
ATOM 1196 O O . LYS B 1 57 ? -4.852 -14.773 9.695 1 98.56 57 LYS B O 1
ATOM 1201 N N . ASP B 1 58 ? -3.785 -15.625 7.965 1 98.06 58 ASP B N 1
ATOM 1202 C CA . ASP B 1 58 ? -2.615 -16.031 8.734 1 98.06 58 ASP B CA 1
ATOM 1203 C C . ASP B 1 58 ? -1.447 -16.375 7.816 1 98.06 58 ASP B C 1
ATOM 1205 O O . ASP B 1 58 ? -1.564 -16.281 6.59 1 98.06 58 ASP B O 1
ATOM 1209 N N . ARG B 1 59 ? -0.312 -16.703 8.383 1 97.62 59 ARG B N 1
ATOM 1210 C CA . ARG B 1 59 ? 0.902 -17 7.629 1 97.62 59 ARG B CA 1
ATOM 1211 C C . ARG B 1 59 ? 0.723 -18.25 6.77 1 97.62 59 ARG B C 1
ATOM 1213 O O . ARG B 1 59 ? 1.267 -18.328 5.664 1 97.62 59 ARG B O 1
ATOM 1220 N N . ALA B 1 60 ? -0.007 -19.234 7.273 1 98.44 60 ALA B N 1
ATOM 1221 C CA . ALA B 1 60 ? -0.258 -20.453 6.504 1 98.44 60 ALA B CA 1
ATOM 1222 C C . ALA B 1 60 ? -0.985 -20.125 5.199 1 98.44 60 ALA B C 1
ATOM 1224 O O . ALA B 1 60 ? -0.703 -20.734 4.164 1 98.44 60 ALA B O 1
ATOM 1225 N N . ALA B 1 61 ? -1.908 -19.203 5.234 1 98.69 61 ALA B N 1
ATOM 1226 C CA . ALA B 1 61 ? -2.619 -18.781 4.031 1 98.69 61 ALA B CA 1
ATOM 1227 C C . ALA B 1 61 ? -1.662 -18.172 3.018 1 98.69 61 ALA B C 1
ATOM 1229 O O . ALA B 1 61 ? -1.805 -18.391 1.811 1 98.69 61 ALA B O 1
ATOM 1230 N N . ILE B 1 62 ? -0.724 -17.406 3.477 1 98.62 62 ILE B N 1
ATOM 1231 C CA . ILE B 1 62 ? 0.273 -16.781 2.605 1 98.62 62 ILE B CA 1
ATOM 1232 C C . ILE B 1 62 ? 1.131 -17.875 1.959 1 98.62 62 ILE B C 1
ATOM 1234 O O . ILE B 1 62 ? 1.41 -17.812 0.759 1 98.62 62 ILE B O 1
ATOM 1238 N N . ASP B 1 63 ? 1.549 -18.859 2.805 1 98.25 63 ASP B N 1
ATOM 1239 C CA . ASP B 1 63 ? 2.326 -19.969 2.256 1 98.25 63 ASP B CA 1
ATOM 1240 C C . ASP B 1 63 ? 1.554 -20.688 1.154 1 98.25 63 ASP B C 1
ATOM 1242 O O . ASP B 1 63 ? 2.119 -21.031 0.114 1 98.25 63 ASP B O 1
ATOM 1246 N N . ALA B 1 64 ? 0.293 -20.922 1.352 1 98.56 64 ALA B N 1
ATOM 1247 C CA . ALA B 1 64 ? -0.561 -21.531 0.336 1 98.56 64 ALA B CA 1
ATOM 1248 C C . ALA B 1 64 ? -0.636 -20.656 -0.914 1 98.56 64 ALA B C 1
ATOM 1250 O O . ALA B 1 64 ? -0.57 -21.156 -2.037 1 98.56 64 ALA B O 1
ATOM 1251 N N . HIS B 1 65 ? -0.774 -19.328 -0.728 1 98.75 65 HIS B N 1
ATOM 1252 C CA . HIS B 1 65 ? -0.821 -18.391 -1.834 1 98.75 65 HIS B CA 1
ATOM 1253 C C . HIS B 1 65 ? 0.438 -18.469 -2.689 1 98.75 65 HIS B C 1
ATOM 1255 O O . HIS B 1 65 ? 0.359 -18.469 -3.92 1 98.75 65 HIS B O 1
ATOM 1261 N N . PHE B 1 66 ? 1.596 -18.578 -2.037 1 98.19 66 PHE B N 1
ATOM 1262 C CA . PHE B 1 66 ? 2.873 -18.609 -2.74 1 98.19 66 PHE B CA 1
ATOM 1263 C C . PHE B 1 66 ? 2.982 -19.859 -3.609 1 98.19 66 PHE B C 1
ATOM 1265 O O . PHE B 1 66 ? 3.789 -19.906 -4.539 1 98.19 66 PHE B O 1
ATOM 1272 N N . ALA B 1 67 ? 2.133 -20.844 -3.342 1 98.12 67 ALA B N 1
ATOM 1273 C CA . ALA B 1 67 ? 2.189 -22.109 -4.078 1 98.12 67 ALA B CA 1
ATOM 1274 C C . ALA B 1 67 ? 1.149 -22.141 -5.195 1 98.12 67 ALA B C 1
ATOM 1276 O O . ALA B 1 67 ? 1.137 -23.062 -6.012 1 98.12 67 ALA B O 1
ATOM 1277 N N . GLU B 1 68 ? 0.321 -21.203 -5.27 1 98.62 68 GLU B N 1
ATOM 1278 C CA . GLU B 1 68 ? -0.8 -21.219 -6.207 1 98.62 68 GLU B CA 1
ATOM 1279 C C . GLU B 1 68 ? -0.321 -21.078 -7.648 1 98.62 68 GLU B C 1
ATOM 1281 O O . GLU B 1 68 ? 0.584 -20.281 -7.926 1 98.62 68 GLU B O 1
ATOM 1286 N N . PRO B 1 69 ? -0.918 -21.75 -8.633 1 98.56 69 PRO B N 1
ATOM 1287 C CA . PRO B 1 69 ? -0.522 -21.672 -10.039 1 98.56 69 PRO B CA 1
ATOM 1288 C C . PRO B 1 69 ? -0.71 -20.281 -10.633 1 98.56 69 PRO B C 1
ATOM 1290 O O . PRO B 1 69 ? 0.068 -19.859 -11.492 1 98.56 69 PRO B O 1
ATOM 1293 N N . HIS B 1 70 ? -1.721 -19.594 -10.242 1 98.69 70 HIS B N 1
ATOM 1294 C CA . HIS B 1 70 ? -1.954 -18.266 -10.805 1 98.69 70 HIS B CA 1
ATOM 1295 C C . HIS B 1 70 ? -0.849 -17.297 -10.398 1 98.69 70 HIS B C 1
ATOM 1297 O O . HIS B 1 70 ? -0.486 -16.406 -11.172 1 98.69 70 HIS B O 1
ATOM 1303 N N . LEU B 1 71 ? -0.31 -17.422 -9.141 1 98.69 71 LEU B N 1
ATOM 1304 C CA . LEU B 1 71 ? 0.821 -16.578 -8.75 1 98.69 71 LEU B CA 1
ATOM 1305 C C . LEU B 1 71 ? 2.061 -16.938 -9.562 1 98.69 71 LEU B C 1
ATOM 1307 O O . LEU B 1 71 ? 2.768 -16.047 -10.039 1 98.69 71 LEU B O 1
ATOM 1311 N N . LYS B 1 72 ? 2.309 -18.203 -9.75 1 98.31 72 LYS B N 1
ATOM 1312 C CA . LYS B 1 72 ? 3.443 -18.641 -10.555 1 98.31 72 LYS B CA 1
ATOM 1313 C C . LYS B 1 72 ? 3.318 -18.141 -11.992 1 98.31 72 LYS B C 1
ATOM 1315 O O . LYS B 1 72 ? 4.309 -17.734 -12.602 1 98.31 72 LYS B O 1
ATOM 1320 N N . ALA B 1 73 ? 2.146 -18.219 -12.523 1 98.44 73 ALA B N 1
ATOM 1321 C CA . ALA B 1 73 ? 1.9 -17.734 -13.875 1 98.44 73 ALA B CA 1
ATOM 1322 C C . ALA B 1 73 ? 2.219 -16.234 -13.984 1 98.44 73 ALA B C 1
ATOM 1324 O O . ALA B 1 73 ? 2.85 -15.797 -14.953 1 98.44 73 ALA B O 1
ATOM 1325 N N . PHE B 1 74 ? 1.791 -15.438 -13.031 1 98.81 74 PHE B N 1
ATOM 1326 C CA . PHE B 1 74 ? 2.096 -14.016 -13 1 98.81 74 PHE B CA 1
ATOM 1327 C C . PHE B 1 74 ? 3.602 -13.781 -12.922 1 98.81 74 PHE B C 1
ATOM 1329 O O . PHE B 1 74 ? 4.148 -12.977 -13.68 1 98.81 74 PHE B O 1
ATOM 1336 N N . GLN B 1 75 ? 4.219 -14.484 -11.984 1 98.38 75 GLN B N 1
ATOM 1337 C CA . GLN B 1 75 ? 5.656 -14.32 -11.797 1 98.38 75 GLN B CA 1
ATOM 1338 C C . GLN B 1 75 ? 6.41 -14.617 -13.094 1 98.38 75 GLN B C 1
ATOM 1340 O O . GLN B 1 75 ? 7.324 -13.883 -13.469 1 98.38 75 GLN B O 1
ATOM 1345 N N . THR B 1 76 ? 5.992 -15.664 -13.766 1 98.5 76 THR B N 1
ATOM 1346 C CA . THR B 1 76 ? 6.613 -16.031 -15.031 1 98.5 76 THR B CA 1
ATOM 1347 C C . THR B 1 76 ? 6.379 -14.969 -16.094 1 98.5 76 THR B C 1
ATOM 1349 O O . THR B 1 76 ? 7.32 -14.516 -16.734 1 98.5 76 THR B O 1
ATOM 1352 N N . ALA B 1 77 ? 5.184 -14.523 -16.25 1 98.56 77 ALA B N 1
ATOM 1353 C CA . ALA B 1 77 ? 4.809 -13.547 -17.266 1 98.56 77 ALA B CA 1
ATOM 1354 C C . ALA B 1 77 ? 5.457 -12.195 -17 1 98.56 77 ALA B C 1
ATOM 1356 O O . ALA B 1 77 ? 5.797 -11.469 -17.938 1 98.56 77 ALA B O 1
ATOM 1357 N N . ALA B 1 78 ? 5.613 -11.875 -15.727 1 98.62 78 ALA B N 1
ATOM 1358 C CA . ALA B 1 78 ? 6.098 -10.547 -15.344 1 98.62 78 ALA B CA 1
ATOM 1359 C C . ALA B 1 78 ? 7.625 -10.523 -15.258 1 98.62 78 ALA B C 1
ATOM 1361 O O . ALA B 1 78 ? 8.227 -9.461 -15.109 1 98.62 78 ALA B O 1
ATOM 1362 N N . ALA B 1 79 ? 8.266 -11.625 -15.344 1 98 79 ALA B N 1
ATOM 1363 C CA . ALA B 1 79 ? 9.695 -11.773 -15.086 1 98 79 ALA B CA 1
ATOM 1364 C C . ALA B 1 79 ? 10.508 -10.797 -15.93 1 98 79 ALA B C 1
ATOM 1366 O O . ALA B 1 79 ? 11.461 -10.18 -15.438 1 98 79 ALA B O 1
ATOM 1367 N N . ASN B 1 80 ? 10.156 -10.594 -17.156 1 97.81 80 ASN B N 1
ATOM 1368 C CA . ASN B 1 80 ? 10.93 -9.734 -18.047 1 97.81 80 ASN B CA 1
ATOM 1369 C C . ASN B 1 80 ? 10.406 -8.297 -18.031 1 97.81 80 ASN B C 1
ATOM 1371 O O . ASN B 1 80 ? 10.961 -7.426 -18.703 1 97.81 80 ASN B O 1
ATOM 1375 N N . LEU B 1 81 ? 9.383 -8.117 -17.297 1 98.81 81 LEU B N 1
ATOM 1376 C CA . LEU B 1 81 ? 8.789 -6.781 -17.234 1 98.81 81 LEU B CA 1
ATOM 1377 C C . LEU B 1 81 ? 9.227 -6.055 -15.969 1 98.81 81 LEU B C 1
ATOM 1379 O O . LEU B 1 81 ? 9.172 -4.824 -15.906 1 98.81 81 LEU B O 1
ATOM 1383 N N . LEU B 1 82 ? 9.594 -6.805 -14.938 1 98.81 82 LEU B N 1
ATOM 1384 C CA . LEU B 1 82 ? 9.906 -6.219 -13.641 1 98.81 82 LEU B CA 1
ATOM 1385 C C . LEU B 1 82 ? 11.406 -6.008 -13.484 1 98.81 82 LEU B C 1
ATOM 1387 O O . LEU B 1 82 ? 12.195 -6.918 -13.758 1 98.81 82 LEU B O 1
ATOM 1391 N N . ALA B 1 83 ? 11.719 -4.816 -13.125 1 98.75 83 ALA B N 1
ATOM 1392 C CA . ALA B 1 83 ? 13.102 -4.5 -12.781 1 98.75 83 ALA B CA 1
ATOM 1393 C C . ALA B 1 83 ? 13.43 -4.973 -11.367 1 98.75 83 ALA B C 1
ATOM 1395 O O . ALA B 1 83 ? 14.57 -5.348 -11.086 1 98.75 83 ALA B O 1
ATOM 1396 N N . SER B 1 84 ? 12.516 -4.941 -10.492 1 98.5 84 SER B N 1
ATOM 1397 C CA . SER B 1 84 ? 12.688 -5.41 -9.125 1 98.5 84 SER B CA 1
ATOM 1398 C C . SER B 1 84 ? 11.344 -5.707 -8.469 1 98.5 84 SER B C 1
ATOM 1400 O O . SER B 1 84 ? 10.305 -5.219 -8.914 1 98.5 84 SER B O 1
ATOM 1402 N N . ALA B 1 85 ? 11.367 -6.539 -7.469 1 98.38 85 ALA B N 1
ATOM 1403 C CA . ALA B 1 85 ? 10.25 -6.855 -6.582 1 98.38 85 ALA B CA 1
ATOM 1404 C C . ALA B 1 85 ? 10.727 -7.043 -5.145 1 98.38 85 ALA B C 1
ATOM 1406 O O . ALA B 1 85 ? 11.758 -7.664 -4.902 1 98.38 85 ALA B O 1
ATOM 1407 N N . ARG B 1 86 ? 10.039 -6.438 -4.246 1 98.12 86 ARG B N 1
ATOM 1408 C CA . ARG B 1 86 ? 10.305 -6.586 -2.82 1 98.12 86 ARG B CA 1
ATOM 1409 C C . ARG B 1 86 ? 9.023 -6.875 -2.051 1 98.12 86 ARG B C 1
ATOM 1411 O O . ARG B 1 86 ? 8.07 -6.098 -2.109 1 98.12 86 ARG B O 1
ATOM 1418 N N . VAL B 1 87 ? 9.016 -7.996 -1.355 1 98.69 87 VAL B N 1
ATOM 1419 C CA . VAL B 1 87 ? 7.82 -8.43 -0.629 1 98.69 87 VAL B CA 1
ATOM 1420 C C . VAL B 1 87 ? 8.102 -8.414 0.872 1 98.69 87 VAL B C 1
ATOM 1422 O O . VAL B 1 87 ? 9.031 -9.07 1.342 1 98.69 87 VAL B O 1
ATOM 1425 N N . GLU B 1 88 ? 7.34 -7.676 1.567 1 98.81 88 GLU B N 1
ATOM 1426 C CA . GLU B 1 88 ? 7.41 -7.641 3.025 1 98.81 88 GLU B CA 1
ATOM 1427 C C . GLU B 1 88 ? 6.176 -8.289 3.652 1 98.81 88 GLU B C 1
ATOM 1429 O O . GLU B 1 88 ? 5.047 -7.863 3.398 1 98.81 88 GLU B O 1
ATOM 1434 N N . ILE B 1 89 ? 6.398 -9.305 4.418 1 98.88 89 ILE B N 1
ATOM 1435 C CA . ILE B 1 89 ? 5.344 -9.906 5.227 1 98.88 89 ILE B CA 1
ATOM 1436 C C . ILE B 1 89 ? 5.375 -9.32 6.637 1 98.88 89 ILE B C 1
ATOM 1438 O O . ILE B 1 89 ? 6.371 -9.461 7.352 1 98.88 89 ILE B O 1
ATOM 1442 N N . VAL B 1 90 ? 4.348 -8.664 7.004 1 98.81 90 VAL B N 1
ATOM 1443 C CA . VAL B 1 90 ? 4.266 -7.953 8.273 1 98.81 90 VAL B CA 1
ATOM 1444 C C . VAL B 1 90 ? 3.342 -8.703 9.227 1 98.81 90 VAL B C 1
ATOM 1446 O O . VAL B 1 90 ? 2.135 -8.797 8.992 1 98.81 90 VAL B O 1
ATOM 1449 N N . HIS B 1 91 ? 3.92 -9.289 10.266 1 98.75 91 HIS B N 1
ATOM 1450 C CA . HIS B 1 91 ? 3.156 -9.945 11.328 1 98.75 91 HIS B CA 1
ATOM 1451 C C . HIS B 1 91 ? 2.83 -8.977 12.453 1 98.75 91 HIS B C 1
ATOM 1453 O O . HIS B 1 91 ? 3.699 -8.641 13.258 1 98.75 91 HIS B O 1
ATOM 1459 N N . PRO B 1 92 ? 1.568 -8.531 12.539 1 98.56 92 PRO B N 1
ATOM 1460 C CA . PRO B 1 92 ? 1.258 -7.504 13.531 1 98.56 92 PRO B CA 1
ATOM 1461 C C . PRO B 1 92 ? 1.168 -8.062 14.953 1 98.56 92 PRO B C 1
ATOM 1463 O O . PRO B 1 92 ? 0.67 -9.172 15.148 1 98.56 92 PRO B O 1
ATOM 1466 N N . GLU B 1 93 ? 1.688 -7.336 15.875 1 97.94 93 GLU B N 1
ATOM 1467 C CA . GLU B 1 93 ? 1.36 -7.527 17.281 1 97.94 93 GLU B CA 1
ATOM 1468 C C . GLU B 1 93 ? 0.063 -6.816 17.656 1 97.94 93 GLU B C 1
ATOM 1470 O O . GLU B 1 93 ? -0.687 -7.281 18.516 1 97.94 93 GLU B O 1
ATOM 1475 N N . LYS B 1 94 ? -0.126 -5.684 17.031 1 97.44 94 LYS B N 1
ATOM 1476 C CA . LYS B 1 94 ? -1.271 -4.812 17.266 1 97.44 94 LYS B CA 1
ATOM 1477 C C . LYS B 1 94 ? -1.62 -4.008 16.016 1 97.44 94 LYS B C 1
ATOM 1479 O O . LYS B 1 94 ? -0.729 -3.561 15.289 1 97.44 94 LYS B O 1
ATOM 1484 N N . ILE B 1 95 ? -2.871 -3.859 15.719 1 98.12 95 ILE B N 1
ATOM 1485 C CA . ILE B 1 95 ? -3.383 -2.975 14.68 1 98.12 95 ILE B CA 1
ATOM 1486 C C . ILE B 1 95 ? -4.301 -1.926 15.297 1 98.12 95 ILE B C 1
ATOM 1488 O O . ILE B 1 95 ? -5.211 -2.262 16.062 1 98.12 95 ILE B O 1
ATOM 1492 N N . GLU B 1 96 ? -4.039 -0.62 15.039 1 98.19 96 GLU B N 1
ATOM 1493 C CA . GLU B 1 96 ? -4.926 0.482 15.406 1 98.19 96 GLU B CA 1
ATOM 1494 C C . GLU B 1 96 ? -5.609 1.07 14.18 1 98.19 96 GLU B C 1
ATOM 1496 O O . GLU B 1 96 ? -4.961 1.334 13.164 1 98.19 96 GLU B O 1
ATOM 1501 N N . VAL B 1 97 ? -6.895 1.142 14.344 1 96.81 97 VAL B N 1
ATOM 1502 C CA . VAL B 1 97 ? -7.617 1.906 13.328 1 96.81 97 VAL B CA 1
ATOM 1503 C C . VAL B 1 97 ? -7.957 3.291 13.875 1 96.81 97 VAL B C 1
ATOM 1505 O O . VAL B 1 97 ? -8.617 3.412 14.914 1 96.81 97 VAL B O 1
ATOM 1508 N N . VAL B 1 98 ? -7.422 4.328 13.242 1 92.06 98 VAL B N 1
ATOM 1509 C CA . VAL B 1 98 ? -7.586 5.68 13.766 1 92.06 98 VAL B CA 1
ATOM 1510 C C . VAL B 1 98 ? -8.344 6.539 12.75 1 92.06 98 VAL B C 1
ATOM 1512 O O . VAL B 1 98 ? -8.32 6.254 11.555 1 92.06 98 VAL B O 1
#

Secondary structure (DSSP, 8-state):
-EEEEEEEEEPTT-HHHHHHHHHHHHHHHTTSTTEEEEEEEEETTEEEEEEEEEEES-HHHHHHHHH-HHHHHHHHHHTTTEEEEEEEEEEEEEEEE-/-EEEEEEEEEPTT-HHHHHHHHHHHHHHHTTSTTEEEEEEEEETTEEEEEEEEEEES-HHHHHHHHH-HHHHHHHHHHTTTEEEEEEEEEEEEEEEE-

InterPro domains:
  IPR007138 Antibiotic biosynthesis monooxygenase domain [PF03992] (1-76)
  IPR007138 Antibiotic biosynthesis monooxygenase domain [PS51725] (2-90)
  IPR011008 Dimeric alpha-beta barrel [SSF54909] (1-88)
  IPR050744 AI-2 Signaling Cycle Isomerase LsrG [PTHR33336] (1-91)

Foldseek 3Di:
DKKKKKKFFWPVPLLVVLVVLCVVVLVVLCPQPFWPDWDKDADPVGSRIIIIITDTNDPVSVVVSCVDVSVVVSCVSCVNTTPDMDMDMGDDPDDDDD/DKKKKKKFFWPVPLLVVLVVLCVVVLVVLCPQPFWPDWDKDADPVGSRIIIIITDTNDPVSVVVSVV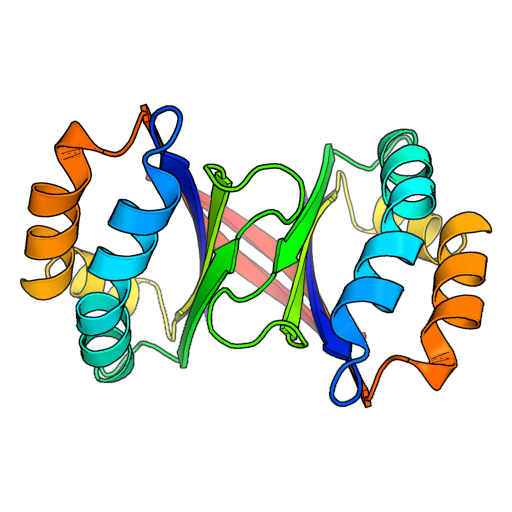DVSVVVSCVSCVNTTPDM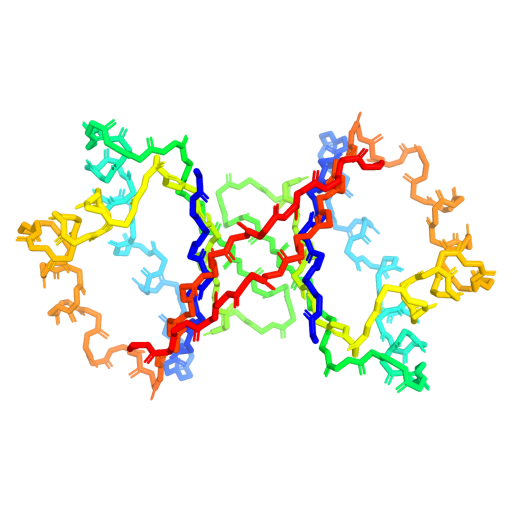DMDMGDDPDDDDD

pLDDT: mean 98.36, std 0.91, range [92.06, 98.94]

Sequence (196 aa):
MVYIIAYLTAHAGKGDEVVALTTPLIEATLKEAGCVSYELYRKPTDPDALVFVETWKDRAAIDAHFAEPHLKAFQTAAANLLASARVEIVHPEKIEVVMVYIIAYLTAHAGKGDEVVALTTPLIEATLKEAGCVSYELYRKPTDPDALVFVETWKDRAAIDAHFAEPHLKAFQTAAANLLASARVEIVHPEKIEVV

Nearest PDB structures (foldseek):
  1x7v-assembly3_C  TM=9.271E-01  e=1.588E-09  Pseudomonas aeruginosa
  2omo-assembly4_E  TM=9.449E-01  e=8.321E-09  Nitrosomonas europaea
  2gff-assembly1_A  TM=9.222E-01  e=1.843E-08  Yersinia pestis
  3kkf-assembly1_A  TM=9.002E-01  e=1.259E-07  Bacteroides thetaiotaomicron
  3mcs-assembly1_A  TM=8.966E-01  e=7.169E-06  Fusobacterium nucleatum subsp. nucleatum ATCC 25586

Organism: Rhizobium meliloti (strain 1021) (NCBI:txid266834)

Solvent-accessible surface area (backbone atoms only — not comparable to full-atom values): 10027 Å² total; per-residue (Å²): 95,26,36,36,44,33,41,35,31,30,32,92,85,30,23,66,60,51,56,62,55,40,53,68,37,44,60,55,50,61,68,39,93,32,42,74,45,71,41,66,26,27,23,83,90,38,68,29,37,33,36,37,49,29,35,26,55,36,67,68,38,50,57,53,49,75,66,34,66,57,54,51,51,41,53,61,71,36,53,87,37,43,70,46,74,47,33,36,38,37,36,52,71,44,76,43,78,101,97,27,36,36,44,33,40,34,30,29,31,92,86,30,20,66,62,51,57,63,55,40,54,67,37,46,61,55,48,62,67,38,93,31,41,75,45,71,42,63,28,27,23,81,91,39,69,28,37,35,35,37,50,30,35,24,55,35,67,68,38,50,57,53,50,75,66,33,66,56,53,52,50,40,51,61,72,37,54,86,37,44,69,46,74,45,34,37,38,37,36,50,71,44,77,44,79,102

Radius of gyration: 16.63 Å; Cα contacts (8 Å, |Δi|>4): 414; chains: 2; bounding box: 29×44×39 Å